Protein AF-A0A1L9SH84-F1 (afdb_monomer)

Mean predicted aligned error: 9.76 Å

Nearest PDB structures (foldseek):
  4or5-assembly1_B  TM=5.777E-01  e=9.409E+00  Homo sapiens
  2cpt-assembly1_A  TM=3.925E-01  e=6.650E+00  Homo sapiens
  3n6a-assembly1_B  TM=3.063E-01  e=5.591E+00  Bos taurus

Foldseek 3Di:
DQLDAALFFGDTHNDLVVNVVCCCPQWFPQKKFAPQPPDQWDQDPVPRFIAGQQERDTPDDPVNVVLQVVVVLVVDDRLVRMASDLVVNVVCSCPRRVRPDDGPCRVVRMDGNQFWWWAWQQPGDIDRGPVVVSVVVVVVSVVVDDLCNGDAAGRTDPSRVVNTHQGDGSNCNVVLSPDPDTRDSVVVQPPDPPDDPPSDPDPPPPPDDPQRVLLVQLLVVLVVCVVVVHDDDLLNSLQSSCCVPPVGSPPVDDDLSNDPNSVVVSCVVSVD

pLDDT: mean 86.51, std 13.39, range [35.34, 98.5]

Sequence (272 aa):
TRPYQCTFCTDVFKSKHDWVRHEKSLHLSLESWTCAPFGPTYTDASSSLSRCVFCNSEHPSEAHLRNHRFWECQEKPCALRTFYRKDHLVQHLRLMHGVEKGSSQVEAWRSEVTHINSRCGFCMEVFTRWTDRNDHLAAHFRQGLLMKDWKGCRGLDPAVALAVENAMPPYLIGAESAGLDPFSASKRCNNDPSLGDACCLQRGETQPTPFEQLTEHLIRFVRENQATGVAVTDGSIQQEARSFVYGDADPWNQTAADNPDWLQLFKDGMGL

InterPro domains:
  IPR013087 Zinc finger C2H2-type [PS00028] (6-27)
  IPR013087 Zinc finger C2H2-type [PS00028] (120-140)
  IPR013087 Zinc finger C2H2-type [PS50157] (4-32)
  IPR013087 Zinc finger C2H2-type [SM00355] (4-27)
  IPR013087 Zinc finger C2H2-type [SM00355] (71-97)
  IPR013087 Zinc finger C2H2-type [SM00355] (118-140)

Radius of gyration: 22.7 Å; Cα contacts (8 Å, |Δi|>4): 368; chains: 1; bounding box: 50×46×66 Å

Organism: NCBI:txid1073090

Solvent-accessible surface area (backbone atoms only — not comparable to full-atom values): 15612 Å² total; per-residue (Å²): 126,56,54,38,64,47,74,37,30,51,46,68,21,76,42,71,67,58,41,54,48,49,44,38,74,59,28,40,50,51,36,34,32,38,68,63,79,82,49,70,50,44,71,40,90,88,76,72,42,47,21,26,49,58,77,61,44,67,68,62,47,73,71,57,46,54,73,31,38,47,63,74,55,64,74,45,57,66,74,84,44,44,25,52,40,69,66,59,40,50,49,46,35,34,75,63,36,67,33,87,59,86,40,88,52,57,71,76,35,54,43,79,55,60,71,41,49,29,31,43,33,78,78,66,52,71,32,54,33,55,66,60,47,53,56,52,52,53,50,44,23,73,73,66,51,52,51,67,65,30,43,56,65,56,53,50,47,70,76,56,52,72,54,48,34,70,58,57,65,38,48,46,31,31,64,41,56,72,47,98,78,46,59,37,50,69,60,67,63,64,78,53,92,83,51,79,100,54,90,78,82,66,95,58,85,73,75,68,49,74,67,52,49,51,51,55,51,50,53,51,53,51,52,54,32,56,75,69,70,46,86,86,45,74,68,56,52,34,39,50,46,22,30,70,78,73,73,40,64,56,85,85,59,81,50,68,54,71,36,68,64,50,39,50,55,52,30,61,73,69,75,102

Secondary structure (DSSP, 8-state):
---EE-SSSS-EESSHHHHHHHHHHHT---EEEESSTT-SEEE-TTT--EEETTT--BS--HHHHHHTTHHHHHTS-GGGGEESSHHHHHHHHHHHH---S--TTGGGGEEE--EEEEE-TTT--EEEEHHHHHHHHHHHHHTT--GGG--S-----HHHHTT--S---GGGHHHHTTSSS---HHHHHHT-TT-SS-TTS-----PPPHHHHHHHHHHHHHHHHHHHTPPP-HHHHHHHHHHHHHSS--TT---GGGSHHHHHHHHHHHT-

Structure (mmCIF, N/CA/C/O backbone):
data_AF-A0A1L9SH84-F1
#
_entry.id   AF-A0A1L9SH84-F1
#
loop_
_atom_site.group_PDB
_atom_site.id
_atom_site.type_symbol
_atom_site.label_atom_id
_atom_site.label_alt_id
_atom_site.label_comp_id
_atom_site.label_asym_id
_atom_site.label_entity_id
_atom_site.label_seq_id
_atom_site.pdbx_PDB_ins_code
_atom_site.Cartn_x
_atom_site.Cartn_y
_atom_site.Cartn_z
_atom_site.occupancy
_atom_site.B_iso_or_equiv
_atom_site.auth_seq_id
_atom_site.auth_comp_id
_atom_site.auth_asym_id
_atom_site.auth_atom_id
_atom_site.pdbx_PDB_model_num
ATOM 1 N N . THR A 1 1 ? -23.744 -15.955 2.569 1.00 83.62 1 THR A N 1
ATOM 2 C CA . THR A 1 1 ? -23.036 -14.921 3.357 1.00 83.62 1 THR A CA 1
ATOM 3 C C . THR A 1 1 ? -21.884 -14.356 2.526 1.00 83.62 1 THR A C 1
ATOM 5 O O . THR A 1 1 ? -21.582 -14.931 1.484 1.00 83.62 1 THR A O 1
ATOM 8 N N . ARG A 1 2 ? -21.290 -13.214 2.903 1.00 92.88 2 ARG A N 1
ATOM 9 C CA . ARG A 1 2 ? -20.081 -12.643 2.268 1.00 92.88 2 ARG A CA 1
ATOM 10 C C . ARG A 1 2 ? -18.932 -12.675 3.288 1.00 92.88 2 ARG A C 1
ATOM 12 O O . ARG A 1 2 ? -18.737 -11.682 3.978 1.00 92.88 2 ARG A O 1
ATOM 19 N N . PRO A 1 3 ? -18.281 -13.834 3.493 1.00 94.88 3 PRO A N 1
ATOM 20 C CA . PRO A 1 3 ? -17.392 -14.025 4.640 1.00 94.88 3 PRO A CA 1
ATOM 21 C C . PRO A 1 3 ? -16.035 -13.331 4.478 1.00 94.88 3 PRO A C 1
ATOM 23 O O . PRO A 1 3 ? -15.370 -13.070 5.470 1.00 94.88 3 PRO A O 1
ATOM 26 N N . TYR A 1 4 ? -15.615 -13.033 3.247 1.00 98.31 4 TYR A N 1
ATOM 27 C CA . TYR A 1 4 ? -14.305 -12.447 2.974 1.00 98.31 4 TYR A CA 1
ATOM 28 C C . TYR A 1 4 ? -14.396 -10.925 3.030 1.00 98.31 4 TYR A C 1
ATOM 30 O O . TYR A 1 4 ? -15.117 -10.328 2.229 1.00 98.31 4 TYR A O 1
ATOM 38 N N . GLN A 1 5 ? -13.675 -10.307 3.959 1.00 97.8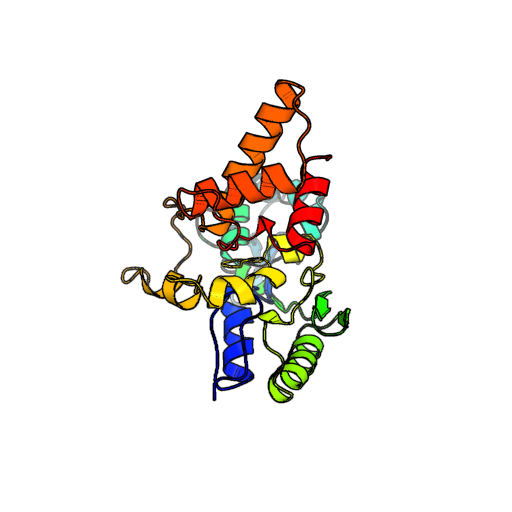1 5 GLN A N 1
ATOM 39 C CA . GLN A 1 5 ? -13.611 -8.854 4.106 1.00 97.81 5 GLN A CA 1
ATOM 40 C C . GLN A 1 5 ? -12.259 -8.352 3.609 1.00 97.81 5 GLN A C 1
ATOM 42 O O . GLN A 1 5 ? -11.229 -8.968 3.888 1.00 97.81 5 GLN A O 1
ATOM 47 N N . CYS A 1 6 ? -12.261 -7.253 2.856 1.00 97.88 6 CYS A N 1
ATOM 48 C CA . CYS A 1 6 ? -11.022 -6.635 2.419 1.00 97.88 6 CYS A CA 1
ATOM 49 C C . CYS A 1 6 ? -10.189 -6.219 3.633 1.00 97.88 6 CYS A C 1
ATOM 51 O O . CYS A 1 6 ? -10.698 -5.691 4.618 1.00 97.88 6 CYS A O 1
ATOM 53 N N . THR A 1 7 ? -8.884 -6.441 3.556 1.00 96.94 7 THR A N 1
ATOM 54 C CA . THR A 1 7 ? -7.960 -6.014 4.603 1.00 96.94 7 THR A CA 1
ATOM 55 C C . THR A 1 7 ? -7.433 -4.608 4.379 1.00 96.94 7 THR A C 1
ATOM 57 O O . THR A 1 7 ? -6.566 -4.193 5.139 1.00 96.94 7 THR A O 1
ATOM 60 N N . PHE A 1 8 ? -7.920 -3.879 3.368 1.00 95.38 8 PHE A N 1
ATOM 61 C CA . PHE A 1 8 ? -7.524 -2.510 3.014 1.00 95.38 8 PHE A CA 1
ATOM 62 C C . PHE A 1 8 ? -8.681 -1.503 3.006 1.00 95.38 8 PHE A C 1
ATOM 64 O O . PHE A 1 8 ? -8.436 -0.319 3.225 1.00 95.38 8 PHE A O 1
ATOM 71 N N . CYS A 1 9 ? -9.921 -1.951 2.815 1.00 95.19 9 CYS A N 1
ATOM 72 C CA . CYS A 1 9 ? -11.128 -1.124 2.867 1.00 95.19 9 CYS A CA 1
ATOM 73 C C . CYS A 1 9 ? -12.308 -1.920 3.451 1.00 95.19 9 CYS A C 1
ATOM 75 O O . CYS A 1 9 ? -12.134 -3.056 3.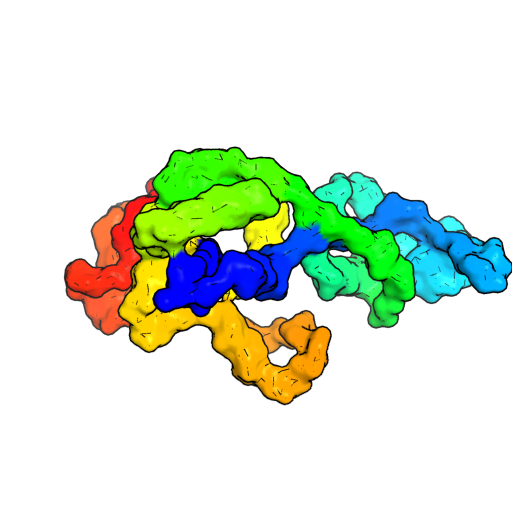885 1.00 95.19 9 CYS A O 1
ATOM 77 N N . THR A 1 10 ? -13.513 -1.346 3.453 1.00 95.62 10 THR A N 1
ATOM 78 C CA . THR A 1 10 ? -14.709 -1.991 4.031 1.00 95.62 10 THR A CA 1
ATOM 79 C C . THR A 1 10 ? -15.464 -2.922 3.068 1.00 95.62 10 THR A C 1
ATOM 81 O O . THR A 1 10 ? -16.512 -3.464 3.423 1.00 95.62 10 THR A O 1
ATOM 84 N N . ASP A 1 11 ? -14.940 -3.161 1.859 1.00 96.56 11 ASP A N 1
ATOM 85 C CA . ASP A 1 11 ? -15.588 -4.021 0.863 1.00 96.56 11 ASP A CA 1
ATOM 86 C C . ASP A 1 11 ? -15.615 -5.503 1.283 1.00 96.56 11 ASP A C 1
ATOM 88 O O . ASP A 1 11 ? -14.671 -6.037 1.872 1.00 96.56 11 ASP A O 1
ATOM 92 N N . VAL A 1 12 ? -16.706 -6.198 0.934 1.00 97.25 12 VAL A N 1
ATOM 93 C CA . VAL A 1 12 ? -16.953 -7.600 1.318 1.00 97.25 12 VAL A CA 1
ATOM 94 C C . VAL A 1 12 ? -17.361 -8.482 0.138 1.00 97.25 12 VAL A C 1
ATOM 96 O O . VAL A 1 12 ? -18.162 -8.097 -0.722 1.00 97.25 12 VAL A O 1
ATOM 99 N N . PHE A 1 13 ? -16.880 -9.725 0.140 1.00 97.81 13 PHE A N 1
ATOM 100 C CA . PHE A 1 13 ? -16.915 -10.626 -1.011 1.00 97.81 13 PHE A CA 1
ATOM 101 C C . PHE A 1 13 ? -17.497 -12.000 -0.674 1.00 97.81 13 PHE A C 1
ATOM 103 O O . PHE A 1 13 ? -17.400 -12.513 0.444 1.00 97.81 13 PHE A O 1
ATOM 110 N N . LYS A 1 14 ? -18.113 -12.626 -1.685 1.00 96.69 14 LYS A N 1
ATOM 111 C CA . LYS A 1 14 ? -18.668 -13.987 -1.584 1.00 96.69 14 LYS A CA 1
ATOM 112 C C . LYS A 1 14 ? -17.595 -15.070 -1.705 1.00 96.69 14 LYS A C 1
ATOM 114 O O . LYS A 1 14 ? -17.762 -16.137 -1.125 1.00 96.69 14 LYS A O 1
ATOM 119 N N . SER A 1 15 ? -16.524 -14.814 -2.459 1.00 97.50 15 SER A N 1
ATOM 120 C CA . SER A 1 15 ? -15.493 -15.803 -2.776 1.00 97.50 15 SER A CA 1
ATOM 121 C C . SER A 1 15 ? -14.089 -15.293 -2.437 1.00 97.50 15 SER A C 1
ATOM 123 O O . SER A 1 15 ? -13.816 -14.094 -2.524 1.00 97.50 15 SER A O 1
ATOM 125 N N . LYS A 1 16 ? -13.182 -16.224 -2.101 1.00 97.31 16 LYS A N 1
ATOM 126 C CA . LYS A 1 16 ? -11.749 -15.938 -1.911 1.00 97.31 16 LYS A CA 1
ATOM 127 C C . LYS A 1 16 ? -11.147 -15.304 -3.166 1.00 97.31 16 LYS A C 1
ATOM 129 O O . LYS A 1 16 ? -10.341 -14.390 -3.065 1.00 97.31 16 LYS A O 1
ATOM 134 N N . HIS A 1 17 ? -11.540 -15.796 -4.340 1.00 96.62 17 HIS A N 1
ATOM 135 C CA . HIS A 1 17 ? -11.016 -15.326 -5.617 1.00 96.62 17 HIS A CA 1
ATOM 136 C C . HIS A 1 17 ? -11.334 -13.844 -5.853 1.00 96.62 17 HIS A C 1
ATOM 138 O O . HIS A 1 17 ? -10.441 -13.091 -6.233 1.00 96.62 17 HIS A O 1
ATOM 144 N N . ASP A 1 18 ? -12.566 -13.414 -5.570 1.00 96.62 18 ASP A N 1
ATOM 145 C CA . ASP A 1 18 ? -12.964 -12.019 -5.771 1.00 96.62 18 ASP A CA 1
ATOM 146 C C . ASP A 1 18 ? -12.287 -11.069 -4.790 1.00 96.62 18 ASP A C 1
ATOM 148 O O . ASP A 1 18 ? -11.813 -10.014 -5.199 1.00 96.62 18 ASP A O 1
ATOM 152 N N . TRP A 1 19 ? -12.179 -11.477 -3.525 1.00 97.44 19 TRP A N 1
ATOM 153 C CA . TRP A 1 19 ? -11.463 -10.717 -2.503 1.00 97.44 19 TRP A CA 1
ATOM 154 C C . TRP A 1 19 ? -9.974 -10.544 -2.844 1.00 97.44 19 TRP A C 1
ATOM 156 O O . TRP A 1 19 ? -9.472 -9.423 -2.850 1.00 97.44 19 TRP A O 1
ATOM 166 N N . VAL A 1 20 ? -9.274 -11.629 -3.200 1.00 94.81 20 VAL A N 1
ATOM 167 C CA . VAL A 1 20 ? -7.846 -11.562 -3.563 1.00 94.81 20 VAL A CA 1
ATOM 168 C C . VAL A 1 20 ? -7.631 -10.709 -4.812 1.00 94.81 20 VAL A C 1
ATOM 170 O O . VAL A 1 20 ? -6.680 -9.930 -4.866 1.00 94.81 20 VAL A O 1
ATOM 173 N N . ARG A 1 21 ? -8.514 -10.827 -5.814 1.00 92.88 21 ARG A N 1
ATOM 174 C CA . ARG A 1 21 ? -8.442 -9.996 -7.022 1.00 92.88 21 ARG A CA 1
ATOM 175 C C . ARG A 1 21 ? -8.609 -8.520 -6.680 1.00 92.88 21 ARG A C 1
ATOM 177 O O . ARG A 1 21 ? -7.828 -7.716 -7.167 1.00 92.88 21 ARG A O 1
ATOM 184 N N . HIS A 1 22 ? -9.584 -8.196 -5.835 1.00 94.25 22 HIS A N 1
ATOM 185 C CA . HIS A 1 22 ? -9.841 -6.834 -5.384 1.00 94.25 22 HIS A CA 1
ATOM 186 C C . HIS A 1 22 ? -8.629 -6.223 -4.665 1.00 94.25 22 HIS A C 1
ATOM 188 O O . HIS A 1 22 ? -8.224 -5.113 -5.005 1.00 94.25 22 HIS A O 1
ATOM 194 N N . GLU A 1 23 ? -7.994 -6.958 -3.742 1.00 94.56 23 GLU A N 1
ATOM 195 C CA . GLU A 1 23 ? -6.772 -6.474 -3.085 1.00 94.56 23 GLU A CA 1
ATOM 196 C C . GLU A 1 23 ? -5.628 -6.246 -4.074 1.00 94.56 23 GLU A C 1
ATOM 198 O O . GLU A 1 23 ? -4.986 -5.197 -4.029 1.00 94.56 23 GLU A O 1
ATOM 203 N N . LYS A 1 24 ? -5.423 -7.181 -5.012 1.00 88.44 24 LYS A N 1
ATOM 204 C CA . LYS A 1 24 ? -4.382 -7.060 -6.042 1.00 88.44 24 LYS A CA 1
ATOM 205 C C . LYS A 1 24 ? -4.617 -5.871 -6.981 1.00 88.44 24 LYS A C 1
ATOM 207 O O . LYS A 1 24 ? -3.654 -5.262 -7.431 1.00 88.44 24 LYS A O 1
ATOM 212 N N . SER A 1 25 ? -5.871 -5.561 -7.314 1.00 84.94 25 SER A N 1
ATOM 213 C CA . SER A 1 25 ? -6.188 -4.544 -8.322 1.00 84.94 25 SER A CA 1
ATOM 214 C C . SER A 1 25 ? -6.317 -3.130 -7.765 1.00 84.94 25 SER A C 1
ATOM 216 O O . SER A 1 25 ? -5.957 -2.191 -8.464 1.00 84.94 25 SER A O 1
ATOM 218 N N . LEU A 1 26 ? -6.869 -2.960 -6.557 1.00 87.81 26 LEU A N 1
ATOM 219 C CA . LEU A 1 26 ? -7.208 -1.629 -6.027 1.00 87.81 26 LEU A CA 1
ATOM 220 C C . LEU A 1 26 ? -6.281 -1.136 -4.920 1.00 87.81 26 LEU A C 1
ATOM 222 O O . LEU A 1 26 ? -6.266 0.066 -4.652 1.00 87.81 26 LEU A O 1
ATOM 226 N N . HIS A 1 27 ? -5.556 -2.047 -4.267 1.00 89.38 27 HIS A N 1
ATOM 227 C CA . HIS A 1 27 ? -4.821 -1.727 -3.048 1.00 89.38 27 HIS A CA 1
ATOM 228 C C . HIS A 1 27 ? -3.331 -1.962 -3.157 1.00 89.38 27 HIS A C 1
ATOM 230 O O . HIS A 1 27 ? -2.551 -1.108 -2.752 1.00 89.38 27 HIS A O 1
ATOM 236 N N . LEU A 1 28 ? -2.931 -3.123 -3.668 1.00 87.38 28 LEU A N 1
ATOM 237 C CA . LEU A 1 28 ? -1.528 -3.477 -3.776 1.00 87.38 28 LEU A CA 1
ATOM 238 C C . LEU A 1 28 ? -1.280 -4.258 -5.059 1.00 87.38 28 LEU A C 1
ATOM 240 O O . LEU A 1 28 ? -1.507 -5.468 -5.132 1.00 87.38 28 LEU A O 1
ATOM 244 N N . SER A 1 29 ? -0.755 -3.552 -6.055 1.00 82.81 29 SER A N 1
ATOM 245 C CA . SER A 1 29 ? -0.233 -4.171 -7.265 1.00 82.81 29 SER A CA 1
ATOM 246 C C . SER A 1 29 ? 0.945 -5.080 -6.901 1.00 82.81 29 SER A C 1
ATOM 248 O O . SER A 1 29 ? 1.978 -4.629 -6.409 1.00 82.81 29 SER A O 1
ATOM 250 N N . LEU A 1 30 ? 0.796 -6.380 -7.162 1.00 81.56 30 LEU A N 1
ATOM 251 C CA . LEU A 1 30 ? 1.865 -7.379 -7.013 1.00 81.56 30 LEU A CA 1
ATOM 252 C C . LEU A 1 30 ? 2.808 -7.376 -8.220 1.00 81.56 30 LEU A C 1
ATOM 254 O O . LEU A 1 30 ? 3.346 -8.408 -8.609 1.00 81.56 30 LEU A O 1
ATOM 258 N N . GLU A 1 31 ? 2.961 -6.230 -8.860 1.00 86.25 31 GLU A N 1
ATOM 259 C CA . GLU A 1 31 ? 3.818 -6.037 -10.015 1.00 86.25 31 GLU A CA 1
ATOM 260 C C . GLU A 1 31 ? 4.796 -4.932 -9.687 1.00 86.25 31 GLU A C 1
ATOM 262 O O . GLU A 1 31 ? 4.419 -3.899 -9.137 1.00 86.25 31 GLU A O 1
ATOM 267 N N . SER A 1 32 ? 6.054 -5.147 -10.036 1.00 87.81 32 SER A N 1
ATOM 268 C CA . SER A 1 32 ? 7.089 -4.141 -9.940 1.00 87.81 32 SER A CA 1
ATOM 269 C C . SER A 1 32 ? 7.640 -3.819 -11.316 1.00 87.81 32 SER A C 1
ATOM 271 O O . SER A 1 32 ? 7.650 -4.635 -12.233 1.00 87.81 32 SER A O 1
ATOM 273 N N . TRP A 1 33 ? 8.078 -2.582 -11.451 1.00 92.00 33 TRP A N 1
ATOM 274 C CA . TRP A 1 33 ? 8.559 -1.981 -12.673 1.00 92.00 33 TRP A CA 1
ATOM 275 C C . TRP A 1 33 ? 9.884 -1.325 -12.331 1.00 92.00 33 TRP A C 1
ATOM 277 O O . TRP A 1 33 ? 9.922 -0.278 -11.683 1.00 92.00 33 TRP A O 1
ATOM 287 N N . THR A 1 34 ? 10.984 -1.962 -12.709 1.00 93.69 34 THR A N 1
ATOM 288 C CA . THR A 1 34 ? 12.320 -1.412 -12.463 1.00 93.69 34 THR A CA 1
ATOM 289 C C . THR A 1 34 ? 12.755 -0.608 -13.680 1.00 93.69 34 THR A C 1
ATOM 291 O O . THR A 1 34 ? 12.616 -1.070 -14.805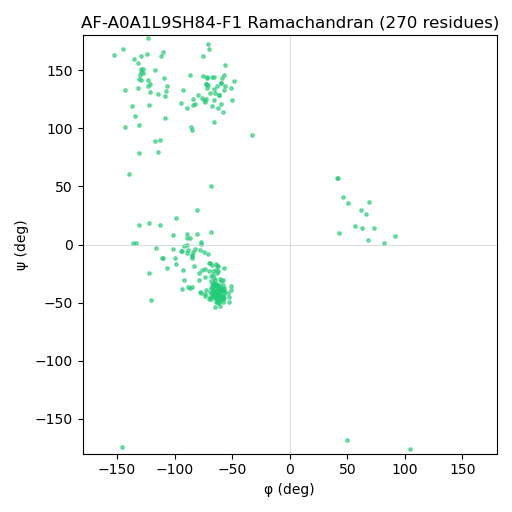 1.00 93.69 34 THR A O 1
ATOM 294 N N . CYS A 1 35 ? 13.275 0.603 -13.487 1.00 94.94 35 CYS A N 1
ATOM 295 C CA . CYS A 1 35 ? 13.762 1.414 -14.602 1.00 94.94 35 CYS A CA 1
ATOM 296 C C . CYS A 1 35 ? 14.987 0.753 -15.260 1.00 94.94 35 CYS A C 1
ATOM 298 O O . CYS A 1 35 ? 15.973 0.467 -14.571 1.00 94.94 35 CYS A O 1
ATOM 300 N N . ALA A 1 36 ? 14.898 0.521 -16.579 1.00 94.44 36 ALA A N 1
ATOM 301 C CA . ALA A 1 36 ? 15.963 0.023 -17.456 1.00 94.44 36 ALA A CA 1
ATOM 302 C C . ALA A 1 36 ? 16.832 -1.105 -16.836 1.00 94.44 36 ALA A C 1
ATOM 304 O O . ALA A 1 36 ? 18.058 -0.984 -16.741 1.00 94.44 36 ALA A O 1
ATOM 305 N N . PRO A 1 37 ? 16.222 -2.230 -16.410 1.00 94.31 37 PRO A N 1
ATOM 306 C CA . PRO A 1 37 ? 16.910 -3.277 -15.656 1.00 94.31 37 PRO A CA 1
ATOM 307 C C . PRO A 1 37 ? 17.920 -4.052 -16.512 1.00 94.31 37 PRO A C 1
ATOM 309 O O . PRO A 1 37 ? 18.869 -4.615 -15.976 1.00 94.31 37 PRO A O 1
ATOM 312 N N . PHE A 1 38 ? 17.742 -4.042 -17.835 1.00 93.12 38 PHE A N 1
ATOM 313 C CA . PHE A 1 38 ? 18.580 -4.756 -18.803 1.00 93.12 38 PHE A CA 1
ATOM 314 C C . PHE A 1 38 ? 19.598 -3.853 -19.512 1.00 93.12 38 PHE A C 1
ATOM 316 O O . PHE A 1 38 ? 20.262 -4.293 -20.446 1.00 93.12 38 PHE A O 1
ATOM 323 N N . GLY A 1 39 ? 19.733 -2.599 -19.072 1.00 93.75 39 GLY A N 1
ATOM 324 C CA . GLY A 1 39 ? 20.632 -1.622 -19.680 1.00 93.75 39 GLY A CA 1
ATOM 325 C C . GLY A 1 39 ? 19.922 -0.561 -20.534 1.00 93.75 39 GLY A C 1
ATOM 326 O O . GLY A 1 39 ? 18.692 -0.514 -20.591 1.00 93.75 39 GLY A O 1
ATOM 327 N N . PRO A 1 40 ? 20.700 0.323 -21.184 1.00 94.19 40 PRO A N 1
ATOM 328 C CA . PRO A 1 40 ? 20.186 1.488 -21.902 1.00 94.19 40 PRO A CA 1
ATOM 329 C C . PRO A 1 40 ? 19.756 1.192 -23.343 1.00 94.19 40 PRO A C 1
ATOM 331 O O . PRO A 1 40 ? 19.173 2.054 -24.009 1.00 94.19 40 PRO A O 1
ATOM 334 N N . THR A 1 41 ? 20.072 0.002 -23.849 1.00 94.50 41 THR A N 1
ATOM 335 C CA . THR A 1 41 ? 19.781 -0.418 -25.218 1.00 94.50 41 THR A CA 1
ATOM 336 C C . THR A 1 41 ? 19.137 -1.796 -25.253 1.00 94.50 41 THR A C 1
ATOM 338 O O . THR A 1 41 ? 19.290 -2.597 -24.334 1.00 94.50 41 THR A O 1
ATOM 341 N N . TYR A 1 42 ? 18.404 -2.066 -26.328 1.00 92.69 42 TYR A N 1
ATOM 342 C CA . TYR A 1 42 ? 17.870 -3.384 -26.655 1.00 92.69 42 TYR A CA 1
ATOM 343 C C . TYR A 1 42 ? 18.101 -3.679 -28.140 1.00 92.69 42 TYR A C 1
ATOM 345 O O . TYR A 1 42 ? 18.310 -2.762 -28.938 1.00 92.69 42 TYR A O 1
ATOM 353 N N . THR A 1 43 ? 18.058 -4.956 -28.513 1.00 92.69 43 THR A N 1
ATOM 354 C CA . THR A 1 43 ? 18.138 -5.383 -29.914 1.00 92.69 43 THR A CA 1
ATOM 355 C C . THR A 1 43 ? 16.732 -5.553 -30.470 1.00 92.69 43 THR A C 1
ATOM 357 O O . THR A 1 43 ? 15.937 -6.325 -29.938 1.00 92.69 43 THR A O 1
ATOM 360 N N . ASP A 1 44 ? 16.415 -4.830 -31.539 1.00 86.19 44 ASP A N 1
ATOM 361 C CA . ASP A 1 44 ? 15.134 -4.962 -32.228 1.00 86.19 44 ASP A CA 1
ATOM 362 C C . ASP A 1 44 ? 15.088 -6.269 -33.032 1.00 86.19 44 ASP A C 1
ATOM 364 O O . ASP A 1 44 ? 15.925 -6.502 -33.903 1.00 86.19 44 ASP A O 1
ATOM 368 N N . ALA A 1 45 ? 14.099 -7.121 -32.748 1.00 81.50 45 ALA A N 1
ATOM 369 C CA . ALA A 1 45 ? 13.950 -8.431 -33.381 1.00 81.50 45 ALA A CA 1
ATOM 370 C C . ALA A 1 45 ? 13.704 -8.351 -34.898 1.00 81.50 45 ALA A C 1
ATOM 372 O O . ALA A 1 45 ? 13.995 -9.307 -35.612 1.00 81.50 45 ALA A O 1
ATOM 373 N N . SER A 1 46 ? 13.172 -7.229 -35.396 1.00 81.94 46 SER A N 1
ATOM 374 C CA . SER A 1 46 ? 12.839 -7.069 -36.816 1.00 81.94 46 SER A CA 1
ATOM 375 C C . SER A 1 46 ? 14.027 -6.619 -37.670 1.00 81.94 46 SER A C 1
ATOM 377 O O . SER A 1 46 ? 14.186 -7.072 -38.801 1.00 81.94 46 SER A O 1
ATOM 379 N N . SER A 1 47 ? 14.879 -5.752 -37.122 1.00 81.62 47 SER A N 1
ATOM 380 C CA . SER A 1 47 ? 15.992 -5.123 -37.843 1.00 81.62 47 SER A CA 1
ATOM 381 C C . SER A 1 47 ? 17.375 -5.593 -37.381 1.00 81.62 47 SER A C 1
ATOM 383 O O . SER A 1 47 ? 18.368 -5.313 -38.045 1.00 81.62 47 SER A O 1
ATOM 385 N N . SER A 1 48 ? 17.462 -6.316 -36.256 1.00 85.69 48 SER A N 1
ATOM 386 C CA . SER A 1 48 ? 18.711 -6.659 -35.551 1.00 85.69 48 SER A CA 1
ATOM 387 C C . SER A 1 48 ? 19.560 -5.442 -35.141 1.00 85.69 48 SER A C 1
ATOM 389 O O . SER A 1 48 ? 20.736 -5.588 -34.805 1.00 85.69 48 SER A O 1
ATOM 391 N N . LEU A 1 49 ? 18.979 -4.236 -35.139 1.00 89.50 49 LEU A N 1
ATOM 392 C CA . LEU A 1 49 ? 19.667 -3.001 -34.766 1.00 89.50 49 LEU A CA 1
ATOM 393 C C . LEU A 1 49 ? 19.598 -2.764 -33.252 1.00 89.50 49 LEU A C 1
ATOM 395 O O . LEU A 1 49 ? 18.600 -3.070 -32.596 1.00 89.50 49 LEU A O 1
ATOM 399 N N . SER A 1 50 ? 20.662 -2.171 -32.706 1.00 93.12 50 SER A N 1
ATOM 400 C CA . SER A 1 50 ? 20.691 -1.684 -31.322 1.00 93.12 50 SER A CA 1
ATOM 401 C C . SER A 1 50 ? 19.904 -0.381 -31.226 1.00 93.12 50 SER A C 1
ATOM 403 O O . SER A 1 50 ? 20.180 0.561 -31.974 1.00 93.12 50 SER A O 1
ATOM 405 N N . ARG A 1 51 ? 18.929 -0.311 -30.317 1.00 94.19 51 ARG A N 1
ATOM 406 C CA . ARG A 1 51 ? 18.061 0.859 -30.135 1.00 94.19 51 ARG A CA 1
ATOM 407 C C . ARG A 1 51 ? 18.039 1.309 -28.681 1.00 94.19 51 ARG A C 1
ATOM 409 O O . ARG A 1 51 ? 18.134 0.495 -27.766 1.00 94.19 51 ARG A O 1
ATOM 416 N N . CYS A 1 52 ? 17.894 2.614 -28.465 1.00 93.88 52 CYS A N 1
ATOM 417 C CA . CYS A 1 52 ? 17.748 3.200 -27.133 1.00 93.88 52 CYS A CA 1
ATOM 418 C C . CYS A 1 52 ? 16.442 2.738 -26.476 1.00 93.88 52 CYS A C 1
ATOM 420 O O . CYS A 1 52 ? 15.372 2.885 -27.068 1.00 93.88 52 CYS A O 1
ATOM 422 N N . VAL A 1 53 ? 16.504 2.255 -25.232 1.00 93.88 53 VAL A N 1
ATOM 423 C CA . VAL A 1 53 ? 15.307 1.800 -24.502 1.00 93.88 53 VAL A CA 1
ATOM 424 C C . VAL A 1 53 ? 14.359 2.936 -24.120 1.00 93.88 53 VAL A C 1
ATOM 426 O O . VAL A 1 53 ? 13.214 2.668 -23.776 1.00 93.88 53 VAL A O 1
ATOM 429 N N . PHE A 1 54 ? 14.802 4.193 -24.158 1.00 93.56 54 PHE A N 1
ATOM 430 C CA . PHE A 1 54 ? 14.002 5.349 -23.743 1.00 93.56 54 PHE A CA 1
ATOM 431 C C . PHE A 1 54 ? 13.248 6.005 -24.905 1.00 93.56 54 PHE A C 1
ATOM 433 O O . PHE A 1 54 ? 12.103 6.411 -24.731 1.00 93.56 54 PHE A O 1
ATOM 440 N N . CYS A 1 55 ? 13.865 6.096 -26.089 1.00 92.38 55 CYS A N 1
ATOM 441 C CA . CYS A 1 55 ? 13.320 6.847 -27.230 1.00 92.38 55 CYS A CA 1
ATOM 442 C C . CYS A 1 55 ? 13.357 6.100 -28.575 1.00 92.38 55 CYS A C 1
ATOM 444 O O . CYS A 1 55 ? 12.950 6.663 -29.588 1.00 92.38 55 CYS A O 1
ATOM 446 N N . ASN A 1 56 ? 13.837 4.851 -28.609 1.00 91.06 56 ASN A N 1
ATOM 447 C CA . ASN A 1 56 ? 13.966 4.025 -29.817 1.00 91.06 56 ASN A CA 1
ATOM 448 C C . ASN A 1 56 ? 14.921 4.557 -30.905 1.00 91.06 56 ASN A C 1
ATOM 450 O O . ASN A 1 56 ? 14.909 4.030 -32.023 1.00 91.06 56 ASN A O 1
ATOM 454 N N . SER A 1 57 ? 15.779 5.538 -30.584 1.00 91.75 57 SER A N 1
ATOM 455 C CA . SER A 1 57 ? 16.865 5.974 -31.473 1.00 91.75 57 SER A CA 1
ATOM 456 C C . SER A 1 57 ? 17.770 4.797 -31.830 1.00 91.75 57 SER A C 1
ATOM 458 O O . SER A 1 57 ? 18.188 4.050 -30.945 1.00 91.75 57 SER A O 1
ATOM 460 N N . GLU A 1 58 ? 18.086 4.652 -33.113 1.00 93.94 58 GLU A N 1
ATOM 461 C CA . GLU A 1 58 ? 19.016 3.642 -33.625 1.00 93.94 58 GLU A CA 1
ATOM 462 C C . GLU A 1 58 ? 20.450 3.994 -33.240 1.00 93.94 58 GLU A C 1
ATOM 464 O O . GLU A 1 58 ? 20.808 5.171 -33.208 1.00 93.94 58 GLU A O 1
ATOM 469 N N . HIS A 1 59 ? 21.252 2.970 -32.937 1.00 91.50 59 HIS A N 1
ATOM 470 C CA . HIS A 1 59 ? 22.669 3.078 -32.585 1.00 91.50 59 HIS A CA 1
ATOM 471 C C . HIS A 1 59 ? 22.975 4.257 -31.645 1.00 91.50 59 HIS A C 1
ATOM 473 O O . HIS A 1 59 ? 23.775 5.133 -31.988 1.00 91.50 59 HIS A O 1
ATOM 479 N N . PRO A 1 60 ? 22.328 4.320 -30.464 1.00 94.25 60 PRO A N 1
ATOM 480 C CA . PRO A 1 60 ? 22.497 5.453 -29.570 1.00 94.25 60 PRO A CA 1
ATOM 481 C C . PRO A 1 60 ? 23.954 5.563 -29.121 1.00 94.25 60 PRO A C 1
ATOM 483 O O . PRO A 1 60 ? 24.552 4.597 -28.646 1.00 94.25 60 PRO A O 1
ATOM 486 N N . SER A 1 61 ? 24.521 6.758 -29.266 1.00 95.38 61 SER A N 1
ATOM 487 C CA . SER A 1 61 ? 25.861 7.058 -28.771 1.00 95.38 61 SER A CA 1
ATOM 488 C C . SER A 1 61 ? 25.864 7.231 -27.250 1.00 95.38 61 SER A C 1
ATOM 490 O O . SER A 1 61 ? 24.840 7.523 -26.632 1.00 95.38 61 SER A O 1
ATOM 492 N N . GLU A 1 62 ? 27.042 7.144 -26.637 1.00 94.44 62 GLU A N 1
ATOM 493 C CA . GLU A 1 62 ? 27.211 7.399 -25.200 1.00 94.44 62 GLU A CA 1
ATOM 494 C C . GLU A 1 62 ? 26.719 8.802 -24.795 1.00 94.44 62 GLU A C 1
ATOM 496 O O . GLU A 1 62 ? 26.086 8.980 -23.754 1.00 94.44 62 GLU A O 1
ATOM 501 N N . ALA A 1 63 ? 26.947 9.808 -25.648 1.00 95.56 63 ALA A N 1
ATOM 502 C CA . ALA A 1 63 ? 26.460 11.169 -25.425 1.00 95.56 63 ALA A CA 1
ATOM 503 C C . ALA A 1 63 ? 24.923 11.233 -25.399 1.00 95.56 63 ALA A C 1
ATOM 505 O O . ALA A 1 63 ? 24.345 11.926 -24.564 1.00 95.56 63 ALA A O 1
ATOM 506 N N . HIS A 1 64 ? 24.252 10.469 -26.267 1.00 95.00 64 HIS A N 1
ATOM 507 C CA . HIS A 1 64 ? 22.795 10.359 -26.258 1.00 95.00 64 HIS A CA 1
ATOM 508 C C . HIS A 1 64 ? 22.282 9.715 -24.958 1.00 95.00 64 HIS A C 1
ATOM 510 O O . HIS A 1 64 ? 21.337 10.217 -24.352 1.00 95.00 64 HIS A O 1
ATOM 516 N N . LEU A 1 65 ? 22.927 8.646 -24.480 1.00 94.62 65 LEU A N 1
ATOM 517 C CA . LEU A 1 65 ? 22.536 7.972 -23.235 1.00 94.62 65 LEU A CA 1
ATOM 518 C C . LEU A 1 65 ? 22.716 8.857 -21.992 1.00 94.62 65 LEU A C 1
ATOM 520 O O . LEU A 1 65 ? 21.897 8.806 -21.070 1.00 94.62 65 LEU A O 1
ATOM 524 N N . ARG A 1 66 ? 23.736 9.726 -21.986 1.00 94.62 66 ARG A N 1
ATOM 525 C CA . ARG A 1 66 ? 23.924 10.744 -20.939 1.00 94.62 66 ARG A CA 1
ATOM 526 C C . ARG A 1 66 ? 22.804 11.779 -20.908 1.00 94.62 66 ARG A C 1
ATOM 528 O O . ARG A 1 66 ? 22.418 12.190 -19.820 1.00 94.62 66 ARG A O 1
ATOM 535 N N . ASN A 1 67 ? 22.222 12.145 -22.052 1.00 94.19 67 ASN A N 1
ATOM 536 C CA . ASN A 1 67 ? 21.072 13.062 -22.083 1.00 94.19 67 ASN A CA 1
ATOM 537 C C . ASN A 1 67 ? 19.834 12.462 -21.406 1.00 94.19 67 ASN A C 1
ATOM 539 O O . ASN A 1 67 ? 19.052 13.185 -20.794 1.00 94.19 67 ASN A O 1
ATOM 543 N N . HIS A 1 68 ? 19.688 11.136 -21.454 1.00 95.00 68 HIS A N 1
ATOM 544 C CA . HIS A 1 68 ? 18.677 10.430 -20.673 1.00 95.00 68 HIS A CA 1
ATOM 545 C C . HIS A 1 68 ? 19.061 10.277 -19.196 1.00 95.00 68 HIS A C 1
ATOM 547 O O . HIS A 1 68 ? 18.288 9.685 -18.456 1.00 95.00 68 HIS A O 1
ATOM 553 N N . ARG A 1 69 ? 20.219 10.769 -18.735 1.00 95.25 69 ARG A N 1
ATOM 554 C CA . ARG A 1 69 ? 20.703 10.628 -17.346 1.00 95.25 69 ARG A CA 1
ATOM 555 C C . ARG A 1 69 ? 20.661 9.180 -16.850 1.00 95.25 69 ARG A C 1
ATOM 557 O O . ARG A 1 69 ? 20.347 8.900 -15.693 1.00 95.25 69 ARG A O 1
ATOM 564 N N . PHE A 1 70 ? 20.942 8.232 -17.747 1.00 94.69 70 PHE A N 1
ATOM 565 C CA . PHE A 1 70 ? 20.825 6.814 -17.426 1.00 94.69 70 PHE A CA 1
ATOM 566 C C . PHE A 1 70 ? 21.781 6.401 -16.301 1.00 94.69 70 PHE A C 1
ATOM 568 O O . PHE A 1 70 ? 21.350 5.758 -15.347 1.00 94.69 70 PHE A O 1
ATOM 575 N N . TRP A 1 71 ? 23.046 6.828 -16.365 1.00 94.50 71 TRP A N 1
ATOM 576 C CA . TRP A 1 71 ? 24.047 6.468 -15.356 1.00 94.50 71 TRP A CA 1
ATOM 577 C C . TRP A 1 71 ? 23.736 7.025 -13.969 1.00 94.50 71 TRP A C 1
ATOM 579 O O . TRP A 1 71 ? 23.762 6.264 -13.007 1.00 94.50 71 TRP A O 1
ATOM 589 N N . GLU A 1 72 ? 23.295 8.278 -13.872 1.00 94.62 72 GLU A N 1
ATOM 590 C CA . GLU A 1 72 ? 22.856 8.875 -12.601 1.00 94.62 72 GLU A CA 1
ATOM 591 C C . GLU A 1 72 ? 21.670 8.119 -11.978 1.00 94.62 72 GLU A C 1
ATOM 593 O O . GLU A 1 72 ? 21.551 8.003 -10.758 1.00 94.62 72 GLU A O 1
ATOM 598 N N . CYS A 1 73 ? 20.760 7.597 -12.806 1.00 94.50 73 CYS A N 1
ATOM 599 C CA . CYS A 1 73 ? 19.666 6.763 -12.323 1.00 94.50 73 CYS A CA 1
ATOM 600 C C . CYS A 1 73 ? 20.154 5.374 -11.889 1.00 94.50 73 CYS A C 1
ATOM 602 O O . CYS A 1 73 ? 19.669 4.841 -10.891 1.00 94.50 73 CYS A O 1
ATOM 604 N N . GLN A 1 74 ? 21.095 4.784 -12.626 1.00 95.19 74 GLN A N 1
ATOM 605 C CA . GLN A 1 74 ? 21.571 3.421 -12.398 1.00 95.19 74 GLN A CA 1
ATOM 606 C C . GLN A 1 74 ? 22.475 3.294 -11.165 1.00 95.19 74 GLN A C 1
ATOM 608 O O . GLN A 1 74 ? 22.484 2.239 -10.533 1.00 95.19 74 GLN A O 1
ATOM 613 N N . GLU A 1 75 ? 23.184 4.363 -10.794 1.00 94.00 75 GLU A N 1
ATOM 614 C CA . GLU A 1 75 ? 23.958 4.445 -9.547 1.00 94.00 75 GLU A CA 1
ATOM 615 C C . GLU A 1 75 ? 23.071 4.374 -8.295 1.00 94.00 75 GLU A C 1
ATOM 617 O O . GLU A 1 75 ? 23.535 3.995 -7.217 1.00 94.00 75 GLU A O 1
ATOM 622 N N . LYS A 1 76 ? 21.775 4.689 -8.419 1.00 90.62 76 LYS A N 1
ATOM 623 C CA . LYS A 1 76 ? 20.836 4.565 -7.303 1.00 90.62 76 LYS A CA 1
ATOM 624 C C . LYS A 1 76 ? 20.542 3.088 -7.001 1.00 90.62 76 LYS A C 1
ATOM 626 O O . LYS A 1 76 ? 20.389 2.278 -7.924 1.00 90.62 76 LYS A O 1
ATOM 631 N N . PRO A 1 77 ? 20.365 2.729 -5.713 1.00 88.19 77 PRO A N 1
ATOM 632 C CA . PRO A 1 77 ? 19.908 1.402 -5.315 1.00 88.19 77 PRO A CA 1
ATOM 633 C C . PRO A 1 77 ? 18.674 0.952 -6.102 1.00 88.19 77 PRO A C 1
ATOM 635 O O . PRO A 1 77 ? 17.757 1.742 -6.323 1.00 88.19 77 PRO A O 1
ATOM 638 N N . CYS A 1 78 ? 18.617 -0.334 -6.467 1.00 88.06 78 CYS A N 1
ATOM 639 C CA . CYS A 1 78 ? 17.517 -0.913 -7.252 1.00 88.06 78 CYS A CA 1
ATOM 640 C C . CYS A 1 78 ? 16.130 -0.589 -6.662 1.00 88.06 78 CYS A C 1
ATOM 642 O O . CYS A 1 78 ? 15.205 -0.239 -7.395 1.00 88.06 78 CYS A O 1
ATOM 644 N N . ALA A 1 79 ? 16.009 -0.611 -5.330 1.00 80.12 79 ALA A N 1
ATOM 645 C CA . ALA A 1 79 ? 14.780 -0.267 -4.618 1.00 80.12 79 ALA A CA 1
ATOM 646 C C . ALA A 1 79 ? 14.293 1.173 -4.883 1.00 80.12 79 ALA A C 1
ATOM 648 O O . ALA A 1 79 ? 13.092 1.402 -4.917 1.00 80.12 79 ALA A O 1
ATOM 649 N N . LEU A 1 80 ? 15.197 2.132 -5.125 1.00 85.00 80 LEU A N 1
ATOM 650 C CA . LEU A 1 80 ? 14.852 3.536 -5.410 1.00 85.00 80 LEU A CA 1
ATOM 651 C C . LEU A 1 80 ? 14.514 3.801 -6.884 1.00 85.00 80 LEU A C 1
ATOM 653 O O . LEU A 1 80 ? 14.111 4.907 -7.240 1.00 85.00 80 LEU A O 1
ATOM 657 N N . ARG A 1 81 ? 14.695 2.800 -7.744 1.00 92.12 81 ARG A N 1
ATOM 658 C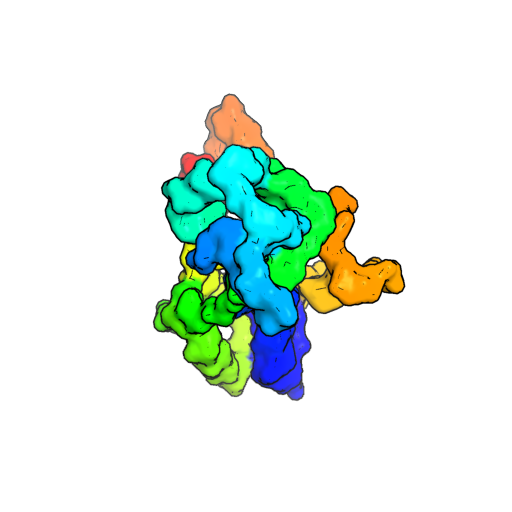 CA . ARG A 1 81 ? 14.344 2.833 -9.170 1.00 92.12 81 ARG A CA 1
ATOM 659 C C . ARG A 1 81 ? 13.363 1.722 -9.548 1.00 92.12 81 ARG A C 1
ATOM 661 O O . ARG A 1 81 ? 13.245 1.380 -10.722 1.00 92.12 81 ARG A O 1
ATOM 668 N N . THR A 1 82 ? 12.684 1.162 -8.548 1.00 87.88 82 THR A N 1
ATOM 669 C CA . THR A 1 82 ? 11.625 0.164 -8.694 1.00 87.88 82 THR A CA 1
ATOM 670 C C . THR A 1 82 ? 10.311 0.768 -8.227 1.00 87.88 82 THR A C 1
ATOM 672 O O . THR A 1 82 ? 10.225 1.321 -7.135 1.00 87.88 82 THR A O 1
ATOM 675 N N . PHE A 1 83 ? 9.287 0.655 -9.063 1.00 85.94 83 PHE A N 1
ATOM 676 C CA . PHE A 1 83 ? 7.962 1.216 -8.837 1.00 85.94 83 PHE A CA 1
ATOM 677 C C . PHE A 1 83 ? 6.945 0.085 -8.857 1.00 85.94 83 PHE A C 1
ATOM 679 O O . PHE A 1 83 ? 7.008 -0.778 -9.720 1.00 85.94 83 PHE A O 1
ATOM 686 N N . TYR A 1 84 ? 5.971 0.093 -7.958 1.00 82.62 84 TYR A N 1
ATOM 687 C CA . TYR A 1 84 ? 4.937 -0.953 -7.918 1.00 82.62 84 TYR A CA 1
ATOM 688 C C . TYR A 1 84 ? 3.719 -0.621 -8.789 1.00 82.62 84 TYR A C 1
ATOM 690 O O . TYR A 1 84 ? 2.693 -1.296 -8.767 1.00 82.62 84 TYR A O 1
ATOM 698 N N . ARG A 1 85 ? 3.850 0.444 -9.582 1.00 77.00 85 ARG A N 1
ATOM 699 C CA . ARG A 1 85 ? 2.831 0.982 -10.465 1.00 77.00 85 ARG A CA 1
ATOM 700 C C . ARG A 1 85 ? 3.458 1.497 -11.752 1.00 77.00 85 ARG A C 1
ATOM 702 O O . ARG A 1 85 ? 4.450 2.230 -11.725 1.00 77.00 85 ARG A O 1
ATOM 709 N N . LYS A 1 86 ? 2.859 1.119 -12.881 1.00 85.06 86 LYS A N 1
ATOM 710 C CA . LYS A 1 86 ? 3.371 1.450 -14.215 1.00 85.06 86 LYS A CA 1
ATOM 711 C C . LYS A 1 86 ? 3.388 2.956 -14.467 1.00 85.06 86 LYS A C 1
ATOM 713 O O . LYS A 1 86 ? 4.346 3.477 -15.023 1.00 85.06 86 LYS A O 1
ATOM 718 N N . ASP A 1 87 ? 2.348 3.669 -14.059 1.00 82.81 87 ASP A N 1
ATOM 719 C CA . ASP A 1 87 ? 2.242 5.118 -14.225 1.00 82.81 87 ASP A CA 1
ATOM 720 C C . ASP A 1 87 ? 3.282 5.883 -13.402 1.00 82.81 87 ASP A C 1
ATOM 722 O O . ASP A 1 87 ? 3.825 6.868 -13.898 1.00 82.81 87 ASP A O 1
ATOM 726 N N . HIS A 1 88 ? 3.651 5.395 -12.213 1.00 85.06 88 HIS A N 1
ATOM 727 C CA . HIS A 1 88 ? 4.759 5.966 -11.440 1.00 85.06 88 HIS A CA 1
ATOM 728 C C . HIS A 1 88 ? 6.100 5.781 -12.160 1.00 85.06 88 HIS A C 1
ATOM 730 O O . HIS A 1 88 ? 6.887 6.726 -12.239 1.00 85.06 88 HIS A O 1
ATOM 736 N N . LEU A 1 89 ? 6.342 4.609 -12.765 1.00 90.44 89 LEU A N 1
ATOM 737 C CA . LEU A 1 89 ? 7.502 4.427 -13.641 1.00 90.44 89 LEU A CA 1
ATOM 738 C C . LEU A 1 89 ? 7.438 5.395 -14.834 1.00 90.44 89 LEU A C 1
ATOM 740 O O . LEU A 1 89 ? 8.427 6.050 -15.140 1.00 90.44 89 LEU A O 1
ATOM 744 N N . VAL A 1 90 ? 6.292 5.528 -15.505 1.00 90.25 90 VAL A N 1
ATOM 745 C CA . VAL A 1 90 ? 6.140 6.444 -16.651 1.00 90.25 90 VAL A CA 1
ATOM 746 C C . VAL A 1 90 ? 6.381 7.901 -16.239 1.00 90.25 90 VAL A C 1
ATOM 748 O O . VAL A 1 90 ? 7.042 8.643 -16.966 1.00 90.25 90 VAL A O 1
ATOM 751 N N . GLN A 1 91 ? 5.906 8.319 -15.065 1.00 88.88 91 GLN A N 1
ATOM 752 C CA . GLN A 1 91 ? 6.188 9.639 -14.507 1.00 88.88 91 GLN A CA 1
ATOM 753 C C . GLN A 1 91 ? 7.683 9.816 -14.226 1.00 88.88 91 GLN A C 1
ATOM 755 O O . GLN A 1 91 ? 8.260 10.837 -14.599 1.00 88.88 91 GLN A O 1
ATOM 760 N N . HIS A 1 92 ? 8.329 8.815 -13.629 1.00 92.50 92 HIS A N 1
ATOM 761 C CA . HIS A 1 92 ? 9.775 8.801 -13.438 1.00 92.50 92 HIS A CA 1
ATOM 762 C C . HIS A 1 92 ? 10.523 8.929 -14.773 1.00 92.50 92 HIS A C 1
ATOM 764 O O . HIS A 1 92 ? 11.429 9.748 -14.880 1.00 92.50 92 HIS A O 1
ATOM 770 N N . LEU A 1 93 ? 10.115 8.206 -15.820 1.00 93.56 93 LEU A N 1
ATOM 771 C CA . LEU A 1 93 ? 10.715 8.309 -17.154 1.00 93.56 93 LEU A CA 1
ATOM 772 C C . LEU A 1 93 ? 10.569 9.710 -17.759 1.00 93.56 93 LEU A C 1
ATOM 774 O O . LEU A 1 93 ? 11.507 10.217 -18.372 1.00 93.56 93 LEU A O 1
ATOM 778 N N . ARG A 1 94 ? 9.434 10.378 -17.543 1.00 91.75 94 ARG A N 1
ATOM 779 C CA . ARG A 1 94 ? 9.241 11.772 -17.967 1.00 91.75 94 ARG A CA 1
ATOM 780 C C . ARG A 1 94 ? 10.176 12.722 -17.223 1.00 91.75 94 ARG A C 1
ATOM 782 O O . ARG A 1 94 ? 10.918 13.467 -17.854 1.00 91.75 94 ARG A O 1
ATOM 789 N N . LEU A 1 95 ? 10.165 12.674 -15.892 1.00 90.12 95 LEU A N 1
ATOM 790 C CA . LEU A 1 95 ? 10.889 13.631 -15.050 1.00 90.12 95 LEU A CA 1
ATOM 791 C C . LEU A 1 95 ? 12.404 13.387 -15.053 1.00 90.12 95 LEU A C 1
ATOM 793 O O . LEU A 1 95 ? 13.190 14.323 -15.190 1.00 90.12 95 LEU A O 1
ATOM 797 N N . MET A 1 96 ? 12.822 12.126 -14.937 1.00 90.94 96 MET A N 1
ATOM 798 C CA . MET A 1 96 ? 14.227 11.739 -14.807 1.00 90.94 96 MET A CA 1
ATOM 799 C C . MET A 1 96 ? 14.892 11.448 -16.144 1.00 90.94 96 MET A C 1
ATOM 801 O O . MET A 1 96 ? 16.071 11.757 -16.277 1.00 90.94 96 MET A O 1
ATOM 805 N N . HIS A 1 97 ? 14.164 10.963 -17.150 1.00 94.50 97 HIS A N 1
ATOM 806 C CA . HIS A 1 97 ? 14.754 10.559 -18.433 1.00 94.50 97 HIS A CA 1
ATOM 807 C C . HIS A 1 97 ? 14.285 11.396 -19.635 1.00 94.50 97 HIS A C 1
ATOM 809 O O . HIS A 1 97 ? 14.781 11.181 -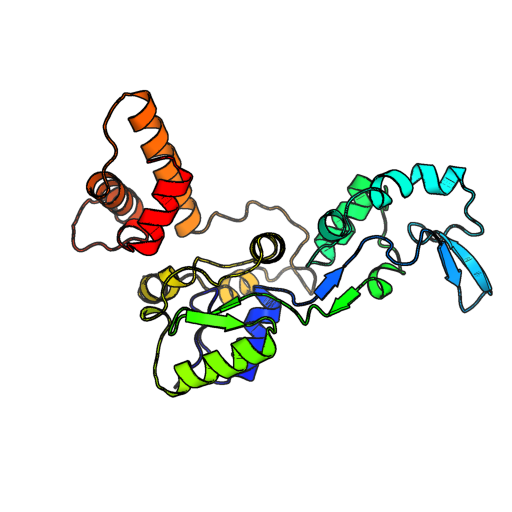20.739 1.00 94.50 97 HIS A O 1
ATOM 815 N N . GLY A 1 98 ? 13.367 12.356 -19.457 1.00 90.94 98 GLY A N 1
ATOM 816 C CA . GLY A 1 98 ? 12.877 13.209 -20.549 1.00 90.94 98 GLY A CA 1
ATOM 817 C C . GLY A 1 98 ? 12.070 12.451 -21.609 1.00 90.94 98 GLY A C 1
ATOM 818 O O . GLY A 1 98 ? 12.047 12.843 -22.771 1.00 90.94 98 GLY A O 1
ATOM 819 N N . VAL A 1 99 ? 11.447 11.330 -21.237 1.00 90.44 99 VAL A N 1
ATOM 820 C CA . VAL A 1 99 ? 10.692 10.474 -22.163 1.00 90.44 99 VAL A CA 1
ATOM 821 C C . VAL A 1 99 ? 9.258 10.986 -22.292 1.00 90.44 99 VAL A C 1
ATOM 823 O O . VAL A 1 99 ? 8.427 10.739 -21.422 1.00 90.44 99 VAL A O 1
ATOM 826 N N . GLU A 1 100 ? 8.950 11.703 -23.374 1.00 75.31 100 GLU A N 1
ATOM 827 C CA . GLU A 1 100 ? 7.617 12.299 -23.584 1.00 75.31 100 GLU A CA 1
ATOM 828 C C . GLU A 1 100 ? 6.542 11.267 -23.959 1.00 75.31 100 GLU A C 1
ATOM 830 O O . GLU A 1 100 ? 5.425 11.289 -23.431 1.00 75.31 100 GLU A O 1
ATOM 835 N N . LYS A 1 101 ? 6.882 10.329 -24.851 1.00 72.31 101 LYS A N 1
ATOM 836 C CA . LYS A 1 101 ? 6.008 9.233 -25.291 1.00 72.31 101 LYS A CA 1
ATOM 837 C C . LYS A 1 101 ? 6.507 7.932 -24.679 1.00 72.31 101 LYS A C 1
ATOM 839 O O . LYS A 1 101 ? 7.703 7.669 -24.719 1.00 72.31 101 LYS A O 1
ATOM 844 N N . GLY A 1 102 ? 5.601 7.142 -24.098 1.00 66.06 102 GLY A N 1
ATOM 845 C CA . GLY A 1 102 ? 5.958 5.898 -23.412 1.00 66.06 102 GLY A CA 1
ATOM 846 C C . GLY A 1 102 ? 6.842 5.000 -24.281 1.00 66.06 102 GLY A C 1
ATOM 847 O O . GLY A 1 102 ? 6.567 4.821 -25.467 1.00 66.06 102 GLY A O 1
ATOM 848 N N . SER A 1 103 ? 7.908 4.457 -23.694 1.00 72.94 103 SER A N 1
ATOM 849 C CA . SER A 1 103 ? 8.769 3.503 -24.389 1.00 72.94 103 SER A CA 1
ATOM 850 C C . SER A 1 103 ? 8.047 2.166 -24.562 1.00 72.94 103 SER A C 1
ATOM 852 O O . SER A 1 103 ? 7.430 1.652 -23.628 1.00 72.94 103 SER A O 1
ATOM 854 N N . SER A 1 104 ? 8.168 1.576 -25.751 1.00 77.69 104 SER A N 1
ATOM 855 C CA . SER A 1 104 ? 7.643 0.240 -26.055 1.00 77.69 104 SER A CA 1
ATOM 856 C C . SER A 1 104 ? 8.316 -0.869 -25.239 1.00 77.69 104 SER A C 1
ATOM 858 O O . SER A 1 104 ? 7.766 -1.959 -25.131 1.00 77.69 104 SER A O 1
ATOM 860 N N . GLN A 1 105 ? 9.476 -0.592 -24.636 1.00 87.56 105 GLN A N 1
ATOM 861 C CA . GLN A 1 105 ? 10.220 -1.545 -23.811 1.00 87.56 105 GLN A CA 1
ATOM 862 C C . GLN A 1 105 ? 9.756 -1.587 -22.354 1.00 87.56 105 GLN A C 1
ATOM 864 O O . GLN A 1 105 ? 10.140 -2.499 -21.629 1.00 87.56 105 GLN A O 1
ATOM 869 N N . VAL A 1 106 ? 8.921 -0.636 -21.917 1.00 87.62 106 VAL A N 1
ATOM 870 C CA . VAL A 1 106 ? 8.475 -0.548 -20.517 1.00 87.62 106 VAL A CA 1
ATOM 871 C C . VAL A 1 106 ? 7.797 -1.839 -20.062 1.00 87.62 106 VAL A C 1
ATOM 873 O O . VAL A 1 106 ? 8.077 -2.301 -18.962 1.00 87.62 106 VAL A O 1
ATOM 876 N N . GLU A 1 107 ? 6.982 -2.466 -20.917 1.00 89.44 107 GLU A N 1
ATOM 877 C CA . GLU A 1 107 ? 6.315 -3.745 -20.612 1.00 89.44 107 GLU A CA 1
ATOM 878 C C . GLU A 1 107 ? 7.291 -4.870 -20.271 1.00 89.44 107 GLU A C 1
ATOM 880 O O . GLU A 1 107 ? 7.012 -5.686 -19.397 1.00 89.44 107 GLU A O 1
ATOM 885 N N . ALA A 1 108 ? 8.459 -4.894 -20.914 1.00 89.62 108 ALA A N 1
ATOM 886 C CA . ALA A 1 108 ? 9.475 -5.902 -20.643 1.00 89.62 108 ALA A CA 1
ATOM 887 C C . ALA A 1 108 ? 10.134 -5.715 -19.265 1.00 89.62 108 ALA A C 1
ATOM 889 O O . ALA A 1 108 ? 10.783 -6.631 -18.772 1.00 89.62 108 ALA A O 1
ATOM 890 N N . TRP A 1 109 ? 9.985 -4.546 -18.634 1.00 92.56 109 TRP A N 1
ATOM 891 C CA . TRP A 1 109 ? 10.563 -4.244 -17.320 1.00 92.56 109 TRP A CA 1
ATOM 892 C C . TRP A 1 109 ? 9.650 -4.613 -16.148 1.00 92.56 109 TRP A C 1
ATOM 894 O O . TRP A 1 109 ? 10.016 -4.398 -14.989 1.00 92.56 109 TRP A O 1
ATOM 904 N N . ARG A 1 110 ? 8.461 -5.143 -16.445 1.00 91.56 110 ARG A N 1
ATOM 905 C CA . ARG A 1 110 ? 7.512 -5.653 -15.461 1.00 91.56 110 ARG A CA 1
ATOM 906 C C . ARG A 1 110 ? 8.018 -6.966 -14.868 1.00 91.56 110 ARG A C 1
ATOM 908 O O . ARG A 1 110 ? 8.406 -7.880 -15.592 1.00 91.56 110 ARG A O 1
ATOM 915 N N . SER A 1 111 ? 7.936 -7.085 -13.552 1.00 87.75 111 SER A N 1
ATOM 916 C CA . SER A 1 111 ? 8.197 -8.307 -12.797 1.00 87.75 111 SER A CA 1
ATOM 917 C C . SER A 1 111 ? 7.044 -8.580 -11.834 1.00 87.75 111 SER A C 1
ATOM 919 O O . SER A 1 111 ? 6.441 -7.648 -11.305 1.00 87.75 111 SER A O 1
ATOM 921 N N . GLU A 1 112 ? 6.722 -9.851 -11.590 1.00 84.25 112 GLU A N 1
ATOM 922 C CA . GLU A 1 112 ? 5.740 -10.215 -10.567 1.00 84.25 112 GLU A CA 1
ATOM 923 C C . GLU A 1 112 ? 6.408 -10.278 -9.188 1.00 84.25 112 GLU A C 1
ATOM 925 O O . GLU A 1 112 ? 7.384 -10.998 -8.958 1.00 84.25 112 GLU A O 1
ATOM 930 N N . VAL A 1 113 ? 5.856 -9.523 -8.243 1.00 78.25 113 VAL A N 1
ATOM 931 C CA . VAL A 1 113 ? 6.293 -9.493 -6.852 1.00 78.25 113 VAL A CA 1
ATOM 932 C C . VAL A 1 113 ? 5.608 -10.634 -6.118 1.00 78.25 113 VAL A C 1
ATOM 934 O O . VAL A 1 113 ? 4.453 -10.554 -5.706 1.00 78.25 113 VAL A O 1
ATOM 937 N N . THR A 1 114 ? 6.342 -11.728 -5.956 1.00 74.62 114 THR A N 1
ATOM 938 C CA . THR A 1 114 ? 5.857 -12.917 -5.243 1.00 74.62 114 THR A CA 1
ATOM 939 C C . THR A 1 114 ? 6.222 -12.914 -3.760 1.00 74.62 114 THR A C 1
ATOM 941 O O . THR A 1 114 ? 5.554 -13.584 -2.969 1.00 74.62 114 THR A O 1
ATOM 944 N N . HIS A 1 115 ? 7.257 -12.154 -3.388 1.00 83.62 115 HIS A N 1
ATOM 945 C CA . HIS A 1 115 ? 7.783 -12.076 -2.031 1.00 83.62 115 HIS A CA 1
ATOM 946 C C . HIS A 1 115 ? 7.430 -10.728 -1.407 1.00 83.62 115 HIS A C 1
ATOM 948 O O . HIS A 1 115 ? 7.961 -9.697 -1.813 1.00 83.62 115 HIS A O 1
ATOM 954 N N . ILE A 1 116 ? 6.510 -10.747 -0.449 1.00 86.75 116 ILE A N 1
ATOM 955 C CA . ILE A 1 116 ? 6.044 -9.578 0.292 1.00 86.75 116 ILE A CA 1
ATOM 956 C C . ILE A 1 116 ? 5.942 -9.989 1.748 1.00 86.75 116 ILE A C 1
ATOM 958 O O . ILE A 1 116 ? 5.157 -10.886 2.078 1.00 86.75 116 ILE A O 1
ATOM 962 N N . ASN A 1 117 ? 6.710 -9.321 2.606 1.00 92.44 117 ASN A N 1
ATOM 963 C CA . ASN A 1 117 ? 6.550 -9.505 4.036 1.00 92.44 117 ASN A CA 1
ATOM 964 C C . ASN A 1 117 ? 5.181 -8.979 4.456 1.00 92.44 117 ASN A C 1
ATOM 966 O O . ASN A 1 117 ? 4.741 -7.915 4.024 1.00 92.44 117 ASN A O 1
ATOM 970 N N . SER A 1 118 ? 4.473 -9.760 5.256 1.00 95.00 118 SER A N 1
ATOM 971 C CA . SER A 1 118 ? 3.179 -9.387 5.808 1.00 95.00 118 SER A CA 1
ATOM 972 C C . SER A 1 118 ? 2.943 -10.106 7.128 1.00 95.00 118 SER A C 1
ATOM 974 O O . SER A 1 118 ? 3.599 -11.095 7.448 1.00 95.00 118 SER A O 1
ATOM 976 N N . ARG A 1 119 ? 1.990 -9.603 7.904 1.00 96.56 119 ARG A N 1
ATOM 977 C CA . ARG A 1 119 ? 1.602 -10.111 9.215 1.00 96.56 119 ARG A CA 1
ATOM 978 C C . ARG A 1 119 ? 0.088 -10.249 9.285 1.00 96.56 119 ARG A C 1
ATOM 980 O O . ARG A 1 119 ? -0.646 -9.334 8.907 1.00 96.56 119 ARG A O 1
ATOM 987 N N . CYS A 1 120 ? -0.382 -11.372 9.809 1.00 97.94 120 CYS A N 1
ATOM 988 C CA . CYS A 1 120 ? -1.783 -11.585 10.137 1.00 97.94 120 CYS A CA 1
ATOM 989 C C . CYS A 1 120 ? -2.152 -10.815 11.411 1.00 97.94 120 CYS A C 1
ATOM 991 O O . CYS A 1 120 ? -1.543 -11.015 12.457 1.00 97.94 120 CYS A O 1
ATOM 993 N N . GLY A 1 121 ? -3.171 -9.958 11.357 1.00 95.69 121 GLY A N 1
ATOM 994 C CA . GLY A 1 121 ? -3.666 -9.253 12.543 1.00 95.69 121 GLY A CA 1
ATOM 995 C C . GLY A 1 121 ? -4.633 -10.065 13.403 1.00 95.69 121 GLY A C 1
ATOM 996 O O . GLY A 1 121 ? -5.040 -9.570 14.446 1.00 95.69 121 GLY A O 1
ATOM 997 N N . PHE A 1 122 ? -5.012 -11.279 12.989 1.00 97.38 122 PHE A N 1
ATOM 998 C CA . PHE A 1 122 ? -5.835 -12.181 13.804 1.00 97.38 122 PHE A CA 1
ATOM 999 C C . PHE A 1 122 ? -4.996 -13.041 14.755 1.00 97.38 122 PHE A C 1
ATOM 1001 O O . PHE A 1 122 ? -5.416 -13.297 15.878 1.00 97.38 122 PHE A O 1
ATOM 1008 N N . CYS A 1 123 ? -3.818 -13.494 14.312 1.00 97.31 123 CYS A N 1
ATOM 1009 C CA . CYS A 1 123 ? -2.998 -14.469 15.044 1.00 97.31 123 CYS A CA 1
ATOM 1010 C C . CYS A 1 123 ? -1.496 -14.141 15.088 1.00 97.31 123 CYS A C 1
ATOM 1012 O O . CYS A 1 123 ? -0.729 -14.906 15.662 1.00 97.31 123 CYS A O 1
ATOM 1014 N N . MET A 1 124 ? -1.070 -13.015 14.505 1.00 96.00 124 MET A N 1
ATOM 1015 C CA . MET A 1 124 ? 0.319 -12.533 14.479 1.00 96.00 124 MET A CA 1
ATOM 1016 C C . MET A 1 124 ? 1.311 -13.358 13.643 1.00 96.00 124 MET A C 1
ATOM 1018 O O . MET A 1 124 ? 2.486 -12.994 13.599 1.00 96.00 124 MET A O 1
ATOM 1022 N N . GLU A 1 125 ? 0.871 -14.399 12.927 1.00 98.06 125 GLU A N 1
ATOM 1023 C CA . GLU A 1 125 ? 1.740 -15.106 11.977 1.00 98.06 125 GLU A CA 1
ATOM 1024 C C . GLU A 1 125 ? 2.279 -14.166 10.891 1.00 98.06 125 GLU A C 1
ATOM 1026 O O . GLU A 1 125 ? 1.580 -13.263 10.418 1.00 98.06 125 GLU A O 1
ATOM 1031 N N . VAL A 1 126 ? 3.532 -14.390 10.493 1.00 97.75 126 VAL A N 1
ATOM 1032 C CA . VAL A 1 126 ? 4.227 -13.617 9.459 1.00 97.75 126 VAL A CA 1
ATOM 1033 C C . VAL A 1 126 ? 4.421 -14.452 8.201 1.00 97.75 126 VAL A C 1
ATOM 1035 O O . VAL A 1 126 ? 4.696 -15.648 8.265 1.00 97.75 126 VAL A O 1
ATOM 1038 N N . PHE A 1 127 ? 4.305 -13.805 7.048 1.00 96.69 127 PHE A N 1
ATOM 1039 C CA . PHE A 1 127 ? 4.405 -14.433 5.737 1.00 96.69 127 PHE A CA 1
ATOM 1040 C C . PHE A 1 127 ? 5.388 -13.661 4.881 1.00 96.69 127 PHE A C 1
ATOM 1042 O O . PHE A 1 127 ? 5.381 -12.434 4.893 1.00 96.69 127 PHE A O 1
ATOM 1049 N N . THR A 1 128 ? 6.173 -14.382 4.091 1.00 94.75 128 THR A N 1
ATOM 1050 C CA . THR A 1 128 ? 7.051 -13.804 3.066 1.00 94.75 128 THR A CA 1
ATOM 1051 C C . THR A 1 128 ? 6.436 -13.886 1.673 1.00 94.75 128 THR A C 1
ATOM 1053 O O . THR A 1 128 ? 6.949 -13.266 0.750 1.00 94.75 128 THR A O 1
ATOM 1056 N N . ARG A 1 129 ? 5.343 -14.641 1.492 1.00 92.00 129 ARG A N 1
ATOM 1057 C CA . ARG A 1 129 ? 4.637 -14.814 0.216 1.00 92.00 129 ARG A CA 1
ATOM 1058 C C . ARG A 1 129 ? 3.186 -14.378 0.343 1.00 92.00 129 ARG A C 1
ATOM 1060 O O . ARG A 1 129 ? 2.463 -14.825 1.234 1.00 92.00 129 ARG A O 1
ATOM 1067 N N . TRP A 1 130 ? 2.734 -13.558 -0.604 1.00 91.88 130 TRP A N 1
ATOM 1068 C CA . TRP A 1 130 ? 1.379 -12.998 -0.577 1.00 91.88 130 TRP A CA 1
ATOM 1069 C C . TRP A 1 130 ? 0.282 -14.064 -0.711 1.00 91.88 130 TRP A C 1
ATOM 1071 O O . TRP A 1 130 ? -0.783 -13.963 -0.103 1.00 91.88 130 TRP A O 1
ATOM 1081 N N . THR A 1 131 ? 0.545 -15.117 -1.488 1.00 92.81 131 THR A N 1
ATOM 1082 C CA . THR A 1 131 ? -0.370 -16.255 -1.652 1.00 92.81 131 THR A CA 1
ATOM 1083 C C . THR A 1 131 ? -0.614 -16.977 -0.335 1.00 92.81 131 THR A C 1
ATOM 1085 O O . THR A 1 131 ? -1.762 -17.231 0.013 1.00 92.81 131 THR A O 1
ATOM 1088 N N . ASP A 1 132 ? 0.446 -17.232 0.428 1.00 96.50 132 ASP A N 1
ATOM 1089 C CA . ASP A 1 132 ? 0.379 -17.993 1.676 1.00 96.50 132 ASP A CA 1
ATOM 1090 C C . ASP A 1 132 ? -0.425 -17.206 2.719 1.00 96.50 132 ASP A C 1
ATOM 1092 O O . ASP A 1 132 ? -1.319 -17.745 3.372 1.00 96.50 132 ASP A O 1
ATOM 1096 N N . ARG A 1 133 ? -0.209 -15.885 2.761 1.00 96.06 133 ARG A N 1
ATOM 1097 C CA . ARG A 1 133 ? -1.021 -14.947 3.539 1.00 96.06 133 ARG A CA 1
ATOM 1098 C C . ARG A 1 133 ? -2.502 -15.009 3.158 1.00 96.06 133 ARG A C 1
ATOM 1100 O O . ARG A 1 133 ? -3.363 -15.039 4.036 1.00 96.06 133 ARG A O 1
ATOM 1107 N N . ASN A 1 134 ? -2.833 -15.014 1.866 1.00 96.06 134 ASN A N 1
ATOM 1108 C CA . ASN A 1 134 ? -4.230 -15.030 1.414 1.00 96.06 134 ASN A CA 1
ATOM 1109 C C . ASN A 1 134 ? -4.941 -16.332 1.791 1.00 96.06 134 ASN A C 1
ATOM 1111 O O . ASN A 1 134 ? -6.116 -16.326 2.162 1.00 96.06 134 ASN A O 1
ATOM 1115 N N . ASP A 1 135 ? -4.232 -17.450 1.696 1.00 97.94 135 ASP A N 1
ATOM 1116 C CA . ASP A 1 135 ? -4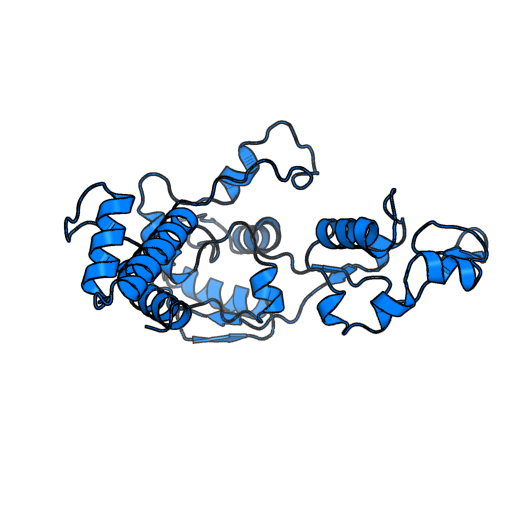.731 -18.773 2.049 1.00 97.94 135 ASP A CA 1
ATOM 1117 C C . ASP A 1 135 ? -4.987 -18.882 3.551 1.00 97.94 135 ASP A C 1
ATOM 1119 O O . ASP A 1 135 ? -6.064 -19.330 3.959 1.00 97.94 135 ASP A O 1
ATOM 1123 N N . HIS A 1 136 ? -4.047 -18.379 4.349 1.00 98.38 136 HIS A N 1
ATOM 1124 C CA . HIS A 1 136 ? -4.156 -18.300 5.797 1.00 98.38 136 HIS A CA 1
ATOM 1125 C C . HIS A 1 136 ? -5.349 -17.433 6.238 1.00 98.38 136 HIS A C 1
ATOM 1127 O O . HIS A 1 136 ? -6.232 -17.899 6.960 1.00 98.38 136 HIS A O 1
ATOM 1133 N N . LEU A 1 137 ? -5.460 -16.193 5.751 1.00 98.38 137 LEU A N 1
ATOM 1134 C CA . LEU A 1 137 ? -6.578 -15.314 6.117 1.00 98.38 137 LEU A CA 1
ATOM 1135 C C . LEU A 1 137 ? -7.935 -15.853 5.652 1.00 98.38 137 LEU A C 1
ATOM 1137 O O . LEU A 1 137 ? -8.935 -15.722 6.358 1.00 98.38 137 LEU A O 1
ATOM 1141 N N . ALA A 1 138 ? -7.984 -16.521 4.496 1.00 98.25 138 ALA A N 1
ATOM 1142 C CA . ALA A 1 138 ? -9.197 -17.189 4.046 1.00 98.25 138 ALA A CA 1
ATOM 1143 C C . ALA A 1 138 ? -9.669 -18.278 5.026 1.00 98.25 138 ALA A C 1
ATOM 1145 O O . ALA A 1 138 ? -10.870 -18.544 5.085 1.00 98.25 138 ALA A O 1
ATOM 1146 N N . ALA A 1 139 ? -8.768 -18.923 5.776 1.00 98.31 139 ALA A N 1
ATOM 1147 C CA . ALA A 1 139 ? -9.142 -19.865 6.829 1.00 98.31 139 ALA A CA 1
ATOM 1148 C C . ALA A 1 139 ? -9.806 -19.147 8.014 1.00 98.31 139 ALA A C 1
ATOM 1150 O O . ALA A 1 139 ? -10.882 -19.565 8.438 1.00 98.31 139 ALA A O 1
ATOM 1151 N N . HIS A 1 140 ? -9.243 -18.024 8.468 1.00 98.50 140 HIS A N 1
ATOM 1152 C CA . HIS A 1 140 ? -9.832 -17.198 9.528 1.00 98.50 140 HIS A CA 1
ATOM 1153 C C . HIS A 1 140 ? -11.226 -16.668 9.171 1.00 98.50 140 HIS A C 1
ATOM 1155 O O . HIS A 1 140 ? -12.160 -16.801 9.961 1.00 98.50 140 HIS A O 1
ATOM 1161 N N . PHE A 1 141 ? -11.419 -16.171 7.947 1.00 98.25 141 PHE A N 1
ATOM 1162 C CA . PHE A 1 141 ? -12.741 -15.732 7.491 1.00 98.25 141 PHE A CA 1
ATOM 1163 C C . PHE A 1 141 ? -13.765 -16.876 7.446 1.00 98.25 141 PHE A C 1
ATOM 1165 O O . PHE A 1 141 ? -14.933 -16.684 7.778 1.00 98.25 141 PHE A O 1
ATOM 1172 N N . ARG A 1 142 ? -13.346 -18.097 7.082 1.00 97.12 142 ARG A N 1
ATOM 1173 C CA . ARG A 1 142 ? -14.229 -19.279 7.131 1.00 97.12 142 ARG A CA 1
ATOM 1174 C C . ARG A 1 142 ? -14.582 -19.698 8.559 1.00 97.12 142 ARG A C 1
ATOM 1176 O O . ARG A 1 142 ? -15.647 -20.273 8.754 1.00 97.12 142 ARG A O 1
ATOM 1183 N N . GLN A 1 143 ? -13.721 -19.403 9.530 1.00 96.94 143 GLN A N 1
ATOM 1184 C CA . GLN A 1 143 ? -13.982 -19.609 10.958 1.00 96.94 143 GLN A CA 1
ATOM 1185 C C . GLN A 1 143 ? -14.885 -18.517 11.560 1.00 96.94 143 GLN A C 1
ATOM 1187 O O . GLN A 1 143 ? -15.282 -18.628 12.714 1.00 96.94 143 GLN A O 1
ATOM 1192 N N . GLY A 1 144 ? -15.240 -17.487 10.784 1.00 96.94 144 GLY A N 1
ATOM 1193 C CA . GLY A 1 144 ? -16.152 -16.425 11.204 1.00 96.94 144 GLY A CA 1
ATOM 1194 C C . GLY A 1 144 ? -15.477 -15.207 11.830 1.00 96.94 144 GLY A C 1
ATOM 1195 O O . GLY A 1 144 ? -16.195 -14.326 12.299 1.00 96.94 144 GLY A O 1
ATOM 1196 N N . LEU A 1 145 ? -14.140 -15.125 11.817 1.00 97.69 145 LEU A N 1
ATOM 1197 C CA . LEU A 1 145 ? -13.444 -13.894 12.200 1.00 97.69 145 LEU A CA 1
ATOM 1198 C C . LEU A 1 145 ? -13.750 -12.779 11.199 1.00 97.69 145 LEU A C 1
ATOM 1200 O O . LEU A 1 145 ? -13.881 -13.023 9.998 1.00 97.69 145 LEU A O 1
ATOM 1204 N N . LEU A 1 146 ? -13.858 -11.553 11.701 1.00 97.12 146 LEU A N 1
ATOM 1205 C CA . LEU A 1 146 ? -14.187 -10.358 10.928 1.00 97.12 146 LEU A CA 1
ATOM 1206 C C . LEU A 1 146 ? -13.096 -9.302 11.123 1.00 97.12 146 LEU A C 1
ATOM 1208 O O . LEU A 1 146 ? -12.342 -9.350 12.087 1.00 97.12 146 LEU A O 1
ATOM 1212 N N . MET A 1 147 ? -13.029 -8.283 10.266 1.00 96.50 147 MET A N 1
ATOM 1213 C CA . MET A 1 147 ? -12.003 -7.234 10.379 1.00 96.50 147 MET A CA 1
ATOM 1214 C C . MET A 1 147 ? -12.084 -6.414 11.672 1.00 96.50 147 MET A C 1
ATOM 1216 O O . MET A 1 147 ? -11.086 -5.819 12.064 1.00 96.50 147 MET A O 1
ATOM 1220 N N . LYS A 1 148 ? -13.216 -6.425 12.389 1.00 93.56 148 LYS A N 1
ATOM 1221 C CA . LYS A 1 148 ? -13.302 -5.870 13.756 1.00 93.56 148 LYS A CA 1
ATOM 1222 C C . LYS A 1 148 ? -12.397 -6.591 14.765 1.00 93.56 148 LYS A C 1
ATOM 1224 O O . LYS A 1 148 ? -12.031 -6.009 15.783 1.00 93.56 148 LYS A O 1
ATOM 1229 N N . ASP A 1 149 ? -12.036 -7.838 14.473 1.00 95.44 149 ASP A N 1
ATOM 1230 C CA . ASP A 1 149 ? -11.175 -8.676 15.305 1.00 95.44 149 ASP A CA 1
ATOM 1231 C C . ASP A 1 149 ? -9.685 -8.500 14.942 1.00 95.44 149 ASP A C 1
ATOM 1233 O O . ASP A 1 149 ? -8.814 -9.004 15.646 1.00 95.44 149 ASP A O 1
ATOM 1237 N N . TRP A 1 150 ? -9.369 -7.769 13.863 1.00 95.25 150 TRP A N 1
ATOM 1238 C CA . TRP A 1 150 ? -7.999 -7.529 13.403 1.00 95.25 150 TRP A CA 1
ATOM 1239 C C . TRP A 1 150 ? -7.242 -6.553 14.316 1.00 95.25 150 TRP A C 1
ATOM 1241 O O . TRP A 1 150 ? -7.777 -5.509 14.693 1.00 95.25 150 TRP A O 1
ATOM 1251 N N . LYS A 1 151 ? -5.965 -6.844 14.605 1.00 91.12 151 LYS A N 1
ATOM 1252 C CA . LYS A 1 151 ? -5.079 -6.014 15.443 1.00 91.12 151 LYS A CA 1
ATOM 1253 C C . LYS A 1 151 ? -3.784 -5.585 14.748 1.00 91.12 151 LYS A C 1
ATOM 1255 O O . LYS A 1 151 ? -3.148 -6.352 14.017 1.00 91.12 151 LYS A O 1
ATOM 1260 N N . GLY A 1 152 ? -3.383 -4.340 15.014 1.00 88.38 152 GLY A N 1
ATOM 1261 C CA . GLY A 1 152 ? -2.206 -3.661 14.464 1.00 88.38 152 GLY A CA 1
ATOM 1262 C C . GLY A 1 152 ? -2.038 -3.719 12.933 1.00 88.38 152 GLY A C 1
ATOM 1263 O O . GLY A 1 152 ? -2.945 -4.078 12.181 1.00 88.38 152 GLY A O 1
ATOM 1264 N N . CYS A 1 153 ? -0.864 -3.316 12.440 1.00 88.81 153 CYS A N 1
ATOM 1265 C CA . CYS A 1 153 ? -0.604 -3.146 11.008 1.00 88.81 153 CYS A CA 1
ATOM 1266 C C . CYS A 1 153 ? -0.508 -4.467 10.211 1.00 88.81 153 CYS A C 1
ATOM 1268 O O . CYS A 1 153 ? -0.474 -5.572 10.755 1.00 88.81 153 CYS A O 1
ATOM 1270 N N . ARG A 1 154 ? -0.433 -4.334 8.879 1.00 92.62 154 ARG A N 1
ATOM 1271 C CA . ARG A 1 154 ? -0.293 -5.449 7.923 1.00 92.62 154 ARG A CA 1
ATOM 1272 C C . ARG A 1 154 ? 1.105 -6.071 7.891 1.00 92.62 154 ARG A C 1
ATOM 1274 O O . ARG A 1 154 ? 1.290 -7.042 7.171 1.00 92.62 154 ARG A O 1
ATOM 1281 N N . GLY A 1 155 ? 2.083 -5.496 8.597 1.00 91.62 155 GLY A N 1
ATOM 1282 C CA . GLY A 1 155 ? 3.475 -5.961 8.586 1.00 91.62 155 GLY A CA 1
ATOM 1283 C C . GLY A 1 155 ? 4.161 -5.891 7.217 1.00 91.62 155 GLY A C 1
ATOM 1284 O O . GLY A 1 155 ? 4.998 -6.740 6.940 1.00 91.62 155 GLY A O 1
ATOM 1285 N N . LEU A 1 156 ? 3.770 -4.937 6.361 1.00 90.44 156 LEU A N 1
ATOM 1286 C CA . LEU A 1 156 ? 4.383 -4.735 5.044 1.00 90.44 156 LEU A CA 1
ATOM 1287 C C . LEU A 1 156 ? 5.748 -4.057 5.173 1.00 90.44 156 LEU A C 1
ATOM 1289 O O . LEU A 1 156 ? 5.914 -3.169 6.012 1.00 90.44 156 LEU A O 1
ATOM 1293 N N . ASP A 1 157 ? 6.688 -4.415 4.297 1.00 81.44 157 ASP A N 1
ATOM 1294 C CA . ASP A 1 157 ? 7.950 -3.682 4.160 1.00 81.44 157 ASP A CA 1
ATOM 1295 C C . ASP A 1 157 ? 7.678 -2.202 3.827 1.00 81.44 157 ASP A C 1
ATOM 1297 O O . ASP A 1 157 ? 6.741 -1.921 3.073 1.00 81.44 157 ASP A O 1
ATOM 1301 N N . PRO A 1 158 ? 8.497 -1.239 4.293 1.00 76.06 158 PRO A N 1
ATOM 1302 C CA . PRO A 1 158 ? 8.234 0.189 4.084 1.00 76.06 158 PRO A CA 1
ATOM 1303 C C . PRO A 1 158 ? 8.004 0.581 2.618 1.00 76.06 158 PRO A C 1
ATOM 1305 O O . PRO A 1 158 ? 7.083 1.333 2.312 1.00 76.06 158 PRO A O 1
ATOM 1308 N N . ALA A 1 159 ? 8.794 0.024 1.694 1.00 69.75 159 ALA A N 1
ATOM 1309 C CA . ALA A 1 159 ? 8.646 0.285 0.261 1.00 69.75 159 ALA A CA 1
ATOM 1310 C C . ALA A 1 159 ? 7.324 -0.256 -0.314 1.00 69.75 159 ALA A C 1
ATOM 1312 O O . ALA A 1 159 ? 6.752 0.357 -1.211 1.00 69.75 159 ALA A O 1
ATOM 1313 N N . VAL A 1 160 ? 6.829 -1.381 0.214 1.00 81.12 160 VAL A N 1
ATOM 1314 C CA . VAL A 1 160 ? 5.541 -1.971 -0.178 1.00 81.12 160 VAL A CA 1
ATOM 1315 C C . VAL A 1 160 ? 4.392 -1.189 0.456 1.00 81.12 160 VAL A C 1
ATOM 1317 O O . VAL A 1 160 ? 3.414 -0.896 -0.219 1.00 81.12 160 VAL A O 1
ATOM 1320 N N . ALA A 1 161 ? 4.519 -0.791 1.725 1.00 82.88 161 ALA A N 1
ATOM 1321 C CA . ALA A 1 161 ? 3.529 0.026 2.421 1.00 82.88 161 ALA A CA 1
ATOM 1322 C C . ALA A 1 161 ? 3.298 1.378 1.725 1.00 82.88 161 ALA A C 1
ATOM 1324 O O . ALA A 1 161 ? 2.154 1.803 1.601 1.00 82.88 161 ALA A O 1
ATOM 1325 N N . LEU A 1 162 ? 4.361 2.014 1.218 1.00 75.44 162 LEU A N 1
ATOM 1326 C CA . LEU A 1 162 ? 4.282 3.252 0.427 1.00 75.44 162 LEU A CA 1
ATOM 1327 C C . LEU A 1 162 ? 3.596 3.072 -0.932 1.00 75.44 162 LEU A C 1
ATOM 1329 O O . LEU A 1 162 ? 3.115 4.043 -1.507 1.00 75.44 162 LEU A O 1
ATOM 1333 N N . ALA A 1 163 ? 3.579 1.849 -1.459 1.00 76.56 163 ALA A N 1
ATOM 1334 C CA . ALA A 1 163 ? 2.911 1.518 -2.709 1.00 76.56 163 ALA A CA 1
ATOM 1335 C C . ALA A 1 163 ? 1.435 1.136 -2.530 1.00 76.56 163 ALA A C 1
ATOM 1337 O O . ALA A 1 163 ? 0.760 0.876 -3.525 1.00 76.56 163 ALA A O 1
ATOM 1338 N N . VAL A 1 164 ? 0.946 1.058 -1.287 1.00 84.94 164 VAL A N 1
ATOM 1339 C CA . VAL A 1 164 ? -0.456 0.751 -1.006 1.00 84.94 164 VAL A CA 1
ATOM 1340 C C . VAL A 1 164 ? -1.334 1.947 -1.355 1.00 84.94 164 VAL A C 1
ATOM 1342 O O . VAL A 1 164 ? -1.031 3.083 -0.999 1.00 84.94 164 VAL A O 1
ATOM 1345 N N . GLU A 1 165 ? -2.474 1.674 -1.977 1.00 82.00 165 GLU A N 1
ATOM 1346 C CA . GLU A 1 165 ? -3.424 2.688 -2.420 1.00 82.00 165 GLU A CA 1
ATOM 1347 C C . GLU A 1 165 ? -4.845 2.406 -1.959 1.00 82.00 165 GLU A C 1
ATOM 1349 O O . GLU A 1 165 ? -5.200 1.282 -1.595 1.00 82.00 165 GLU A O 1
ATOM 1354 N N . ASN A 1 166 ? -5.677 3.451 -1.995 1.00 84.12 166 ASN A N 1
ATOM 1355 C CA . ASN A 1 166 ? -7.099 3.369 -1.669 1.00 84.12 166 ASN A CA 1
ATOM 1356 C C . ASN A 1 166 ? -7.345 2.584 -0.376 1.00 84.12 166 ASN A C 1
ATOM 1358 O O . ASN A 1 166 ? -8.236 1.742 -0.328 1.00 84.12 166 ASN A O 1
ATOM 1362 N N . ALA A 1 167 ? -6.517 2.792 0.645 1.00 88.31 167 ALA A N 1
ATOM 1363 C CA . ALA A 1 167 ? -6.512 1.956 1.829 1.00 88.31 167 ALA A CA 1
ATOM 1364 C C . ALA A 1 167 ? -6.592 2.789 3.098 1.00 88.31 167 ALA A C 1
ATOM 1366 O O . ALA A 1 167 ? -6.033 3.876 3.189 1.00 88.31 167 ALA A O 1
ATOM 1367 N N . MET A 1 168 ? -7.216 2.207 4.110 1.00 88.81 168 MET A N 1
ATOM 1368 C CA . MET A 1 168 ? -7.166 2.681 5.489 1.00 88.81 168 MET A CA 1
ATOM 1369 C C . MET A 1 168 ? -6.346 1.704 6.345 1.00 88.81 168 MET A C 1
ATOM 1371 O O . MET A 1 168 ? -6.085 0.587 5.898 1.00 88.81 168 MET A O 1
ATOM 1375 N N . PRO A 1 169 ? -5.911 2.039 7.568 1.00 89.25 169 PRO A N 1
ATOM 1376 C CA . PRO A 1 169 ? -5.270 1.070 8.461 1.00 89.25 169 PRO A CA 1
ATOM 1377 C C . PRO A 1 169 ? -6.185 -0.129 8.787 1.00 89.25 169 PRO A C 1
ATOM 1379 O O . PRO A 1 169 ? -7.378 0.058 9.024 1.00 89.25 169 PRO A O 1
ATOM 1382 N N . PRO A 1 170 ? -5.671 -1.375 8.822 1.00 92.12 170 PRO A N 1
ATOM 1383 C CA . PRO A 1 170 ? -6.526 -2.565 8.865 1.00 92.12 170 PRO A CA 1
ATOM 1384 C C . PRO A 1 170 ? -7.291 -2.713 10.188 1.00 92.12 170 PRO A C 1
ATOM 1386 O O . PRO A 1 170 ? -8.422 -3.184 10.196 1.00 92.12 170 PRO A O 1
ATOM 1389 N N . TYR A 1 171 ? -6.706 -2.249 11.293 1.00 86.69 171 TYR A N 1
ATOM 1390 C CA . TYR A 1 171 ? -7.313 -2.239 12.626 1.00 86.69 171 TYR A CA 1
ATOM 1391 C C . TYR A 1 171 ? -8.454 -1.216 12.776 1.00 86.69 171 TYR A C 1
ATOM 1393 O O . TYR A 1 171 ? -9.149 -1.225 13.789 1.00 86.69 171 TYR A O 1
ATOM 1401 N N . LEU A 1 172 ? -8.671 -0.347 11.782 1.00 88.31 172 LEU A N 1
ATOM 1402 C CA . LEU A 1 172 ? -9.797 0.591 11.746 1.00 88.31 172 LEU A CA 1
ATOM 1403 C C . LEU A 1 172 ? -10.960 0.099 10.880 1.00 88.31 172 LEU A C 1
ATOM 1405 O O . LEU A 1 172 ? -12.073 0.590 11.037 1.00 88.31 172 LEU A O 1
ATOM 1409 N N . ILE A 1 173 ? -10.736 -0.888 10.004 1.00 92.19 173 ILE A N 1
ATOM 1410 C CA . ILE A 1 173 ? -11.740 -1.358 9.033 1.00 92.19 173 ILE A CA 1
ATOM 1411 C C . ILE A 1 173 ? -13.019 -1.826 9.731 1.00 92.19 173 ILE A C 1
ATOM 1413 O O . ILE A 1 173 ? -14.116 -1.555 9.252 1.00 92.19 173 ILE A O 1
ATOM 1417 N N . GLY A 1 174 ? -12.895 -2.497 10.880 1.00 90.25 174 GLY A N 1
ATOM 1418 C CA . GLY A 1 174 ? -14.055 -2.935 11.652 1.00 90.25 174 GLY A CA 1
ATOM 1419 C C . GLY A 1 174 ? -14.949 -1.784 12.113 1.00 90.25 174 GLY A C 1
ATOM 1420 O O . GLY A 1 174 ? -16.159 -1.854 11.918 1.00 90.25 174 GLY A O 1
ATOM 1421 N N . ALA A 1 175 ? -14.361 -0.729 12.681 1.00 85.69 175 ALA A N 1
ATOM 1422 C CA . ALA A 1 175 ? -15.105 0.441 13.148 1.00 85.69 175 ALA A CA 1
ATOM 1423 C C . ALA A 1 175 ? -15.701 1.227 11.971 1.00 85.69 175 ALA A C 1
ATOM 1425 O O . ALA A 1 175 ? -16.896 1.506 11.958 1.00 85.69 175 ALA A O 1
ATOM 1426 N N . GLU A 1 176 ? -14.897 1.482 10.937 1.00 86.88 176 GLU A N 1
ATOM 1427 C CA . GLU A 1 176 ? -15.331 2.181 9.722 1.00 86.88 176 GLU A CA 1
ATOM 1428 C C . GLU A 1 176 ? -16.500 1.470 9.033 1.00 86.88 176 GLU A C 1
ATOM 1430 O O . GLU A 1 176 ? -17.438 2.111 8.569 1.00 86.88 176 GLU A O 1
ATOM 1435 N N . SER A 1 177 ? -16.492 0.132 9.012 1.00 89.69 177 SER A N 1
ATOM 1436 C CA . SER A 1 177 ? -17.567 -0.653 8.394 1.00 89.69 177 SER A CA 1
ATOM 1437 C C . SER A 1 177 ? -18.940 -0.468 9.052 1.00 89.69 177 SER A C 1
ATOM 1439 O O . SER A 1 177 ? -19.952 -0.783 8.428 1.00 89.69 177 SER A O 1
ATOM 1441 N N . ALA A 1 178 ? -18.984 0.039 10.289 1.00 86.56 178 ALA A N 1
ATOM 1442 C CA . ALA A 1 178 ? -20.213 0.348 11.016 1.00 86.56 178 ALA A CA 1
ATOM 1443 C C . ALA A 1 178 ? -20.670 1.813 10.853 1.00 86.56 178 ALA A C 1
ATOM 1445 O O . ALA A 1 178 ? -21.743 2.167 11.341 1.00 86.56 178 ALA A O 1
ATOM 1446 N N . GLY A 1 179 ? -19.871 2.658 10.190 1.00 80.19 179 GLY A N 1
ATOM 1447 C CA . GLY A 1 179 ? -20.180 4.067 9.948 1.00 80.19 179 GLY A CA 1
ATOM 1448 C C . GLY A 1 179 ? -21.320 4.287 8.945 1.00 80.19 179 GLY A C 1
ATOM 1449 O O . GLY A 1 179 ? -21.744 3.372 8.239 1.00 80.19 179 GLY A O 1
ATOM 1450 N N . LEU A 1 180 ? -21.816 5.529 8.870 1.00 77.44 180 LEU A N 1
ATOM 1451 C CA . LEU A 1 180 ? -22.902 5.917 7.955 1.00 77.44 180 LEU A CA 1
ATOM 1452 C C . LEU A 1 180 ? -22.484 5.874 6.478 1.00 77.44 180 LEU A C 1
ATOM 1454 O O . LEU A 1 180 ? -23.284 5.480 5.630 1.00 77.44 180 LEU A O 1
ATOM 1458 N N . ASP A 1 181 ? -21.236 6.243 6.179 1.00 79.50 181 ASP A N 1
ATOM 1459 C CA . ASP A 1 181 ? -20.656 6.144 4.837 1.00 79.50 181 ASP A CA 1
ATOM 1460 C C . ASP A 1 181 ? -19.275 5.468 4.881 1.00 79.50 181 ASP A C 1
ATOM 1462 O O . ASP A 1 181 ? -18.248 6.144 4.853 1.00 79.50 181 ASP A O 1
ATOM 1466 N N . PRO A 1 182 ? -19.233 4.125 4.991 1.00 86.94 182 PRO A N 1
ATOM 1467 C CA . PRO A 1 182 ? -17.981 3.390 5.108 1.00 86.94 182 PRO A CA 1
ATOM 1468 C C . PRO A 1 182 ? -17.094 3.543 3.873 1.00 86.94 182 PRO A C 1
ATOM 1470 O O . PRO A 1 182 ? -17.548 3.365 2.733 1.00 86.94 182 PRO A O 1
ATOM 1473 N N . PHE A 1 183 ? -15.798 3.762 4.099 1.00 88.00 183 PHE A N 1
ATOM 1474 C CA . PHE A 1 183 ? -14.813 3.821 3.026 1.00 88.00 183 PHE A CA 1
ATOM 1475 C C . PHE A 1 183 ? -14.773 2.533 2.175 1.00 88.00 183 PHE A C 1
ATOM 1477 O O . PHE A 1 183 ? -14.356 1.460 2.630 1.00 88.00 183 PHE A O 1
ATOM 1484 N N . SER A 1 184 ? -15.154 2.656 0.900 1.00 90.94 184 SER A N 1
ATOM 1485 C CA . SER A 1 184 ? -15.156 1.585 -0.105 1.00 90.94 184 SER A CA 1
ATOM 1486 C C . SER A 1 184 ? -14.284 1.972 -1.298 1.00 90.94 184 SER A C 1
ATOM 1488 O O . SER A 1 184 ? -14.568 2.947 -2.001 1.00 90.94 184 SER A O 1
ATOM 1490 N N . ALA A 1 185 ? -13.245 1.178 -1.570 1.00 89.25 185 ALA A N 1
ATOM 1491 C CA . ALA A 1 185 ? -12.396 1.401 -2.738 1.00 89.25 185 ALA A CA 1
ATOM 1492 C C . ALA A 1 185 ? -13.150 1.138 -4.047 1.00 89.25 185 ALA A C 1
ATOM 1494 O O . ALA A 1 185 ? -12.956 1.865 -5.019 1.00 89.25 185 ALA A O 1
ATOM 1495 N N . SER A 1 186 ? -14.080 0.177 -4.058 1.00 87.75 186 SER A N 1
ATOM 1496 C CA . SER A 1 186 ? -14.917 -0.087 -5.234 1.00 87.75 186 SER A CA 1
ATOM 1497 C C . SER A 1 186 ? -15.794 1.116 -5.607 1.00 87.75 186 SER A C 1
ATOM 1499 O O . SER A 1 186 ? -15.907 1.450 -6.785 1.00 87.75 186 SER A O 1
ATOM 1501 N N . LYS A 1 187 ? -16.397 1.806 -4.624 1.00 82.31 187 LYS A N 1
ATOM 1502 C CA . LYS A 1 187 ? -17.194 3.022 -4.884 1.00 82.31 187 LYS A CA 1
ATOM 1503 C C . LYS A 1 187 ? -16.332 4.173 -5.401 1.00 82.31 187 LYS A C 1
ATOM 1505 O O . LYS A 1 187 ? -16.752 4.884 -6.310 1.00 82.31 187 LYS A O 1
ATOM 1510 N N . ARG A 1 188 ? -15.123 4.333 -4.851 1.00 70.94 188 ARG A N 1
ATOM 1511 C CA . ARG A 1 188 ? -14.187 5.396 -5.244 1.00 70.94 188 ARG A CA 1
ATOM 1512 C C . ARG A 1 188 ? -13.764 5.282 -6.712 1.00 70.94 188 ARG A C 1
ATOM 1514 O O . ARG A 1 188 ? -13.634 6.306 -7.369 1.00 70.94 188 ARG A O 1
ATOM 1521 N N . CYS A 1 189 ? -13.631 4.063 -7.238 1.00 63.22 189 CYS A N 1
ATOM 1522 C CA . CYS A 1 189 ? -13.332 3.830 -8.654 1.00 63.22 189 CYS A CA 1
ATOM 1523 C C . CYS A 1 189 ? -14.551 3.966 -9.590 1.00 63.22 189 CYS A C 1
ATOM 1525 O O . CYS A 1 189 ? -14.369 4.252 -10.766 1.00 63.22 189 CYS A O 1
ATOM 1527 N N . ASN A 1 190 ? -15.785 3.776 -9.102 1.00 56.66 190 ASN A N 1
ATOM 1528 C CA . ASN A 1 190 ? -16.998 3.813 -9.938 1.00 56.66 190 ASN A CA 1
ATOM 1529 C C . ASN A 1 190 ? -17.546 5.227 -10.212 1.00 56.66 190 ASN A C 1
ATOM 1531 O O . ASN A 1 190 ? -18.330 5.398 -11.142 1.00 56.66 190 ASN A O 1
ATOM 1535 N N . ASN A 1 191 ? -17.169 6.234 -9.418 1.00 45.25 191 ASN A N 1
ATOM 1536 C CA . ASN A 1 191 ? -17.674 7.607 -9.557 1.00 45.25 191 ASN A CA 1
ATOM 1537 C C . ASN A 1 191 ? -16.991 8.434 -10.670 1.00 45.25 191 ASN A C 1
ATOM 1539 O O . ASN A 1 191 ? -17.266 9.628 -10.774 1.00 45.25 191 ASN A O 1
ATOM 1543 N N . ASP A 1 192 ? -16.158 7.828 -11.522 1.00 42.78 192 ASP A N 1
ATOM 1544 C CA . ASP A 1 192 ? -15.596 8.478 -12.714 1.00 42.78 192 ASP A CA 1
ATOM 1545 C C . ASP A 1 192 ? -16.060 7.760 -13.998 1.00 42.78 192 ASP A C 1
ATOM 1547 O O . ASP A 1 192 ? -15.403 6.833 -14.477 1.00 42.78 192 ASP A O 1
ATOM 1551 N N . PRO A 1 193 ? -17.207 8.156 -14.584 1.00 39.59 193 PRO A N 1
ATOM 1552 C CA . PRO A 1 193 ? -17.718 7.551 -15.808 1.00 39.59 193 PRO A CA 1
ATOM 1553 C C . PRO A 1 193 ? -16.980 8.026 -17.073 1.00 39.59 193 PRO A C 1
ATOM 1555 O O . PRO A 1 193 ? -17.354 7.620 -18.174 1.00 39.59 193 PRO A O 1
ATOM 1558 N N . SER A 1 194 ? -15.953 8.879 -16.953 1.00 43.16 194 SER A N 1
ATOM 1559 C CA . SER A 1 194 ? -15.211 9.440 -18.090 1.00 43.16 194 SER A CA 1
ATOM 1560 C C . SER A 1 194 ? -13.859 8.776 -18.380 1.00 43.16 194 SER A C 1
ATOM 1562 O O . SER A 1 194 ? -13.239 9.096 -19.396 1.00 43.16 194 SER A O 1
ATOM 1564 N N . LEU A 1 195 ? -13.413 7.817 -17.564 1.00 41.88 195 LEU A N 1
ATOM 1565 C CA . LEU A 1 195 ? -12.115 7.156 -17.731 1.00 41.88 195 LEU A CA 1
ATOM 1566 C C . LEU A 1 195 ? -12.276 5.679 -18.106 1.00 41.88 195 LEU A C 1
ATOM 1568 O O . LEU A 1 195 ? -12.276 4.786 -17.263 1.00 41.88 195 LEU A O 1
ATOM 1572 N N . GLY A 1 196 ? -12.341 5.410 -19.411 1.00 35.69 196 GLY A N 1
ATOM 1573 C CA . GLY A 1 196 ? -11.973 4.093 -19.926 1.00 35.69 196 GLY A CA 1
ATOM 1574 C C . GLY A 1 196 ? -10.502 3.804 -19.609 1.00 35.69 196 GLY A C 1
ATOM 1575 O O . GLY A 1 196 ? -9.659 4.653 -19.876 1.00 35.69 196 GLY A O 1
ATOM 1576 N N . ASP A 1 197 ? -10.227 2.641 -19.009 1.00 37.69 197 ASP A N 1
ATOM 1577 C CA . ASP A 1 197 ? -8.929 1.963 -18.772 1.00 37.69 197 ASP A CA 1
ATOM 1578 C C . ASP A 1 197 ? -7.706 2.794 -18.297 1.00 37.69 197 ASP A C 1
ATOM 1580 O O . ASP A 1 197 ? -6.585 2.293 -18.225 1.00 37.69 197 ASP A O 1
ATOM 1584 N N . ALA A 1 198 ? -7.895 4.061 -17.926 1.00 40.97 198 ALA A N 1
ATOM 1585 C CA . ALA A 1 198 ? -6.838 5.004 -17.573 1.00 40.97 198 ALA A CA 1
ATOM 1586 C C . ALA A 1 198 ? -7.250 5.863 -16.367 1.00 40.97 198 ALA A C 1
ATOM 1588 O O . ALA A 1 198 ? -7.306 7.086 -16.443 1.00 40.97 198 ALA A O 1
ATOM 1589 N N . CYS A 1 199 ? -7.509 5.230 -15.223 1.00 42.69 199 CYS A N 1
ATOM 1590 C CA . CYS A 1 199 ? -7.953 5.887 -13.984 1.00 42.69 199 CYS A CA 1
ATOM 1591 C C . CYS A 1 199 ? -6.883 6.783 -13.300 1.00 42.69 199 CYS A C 1
ATOM 1593 O O . CYS A 1 199 ? -7.034 7.148 -12.138 1.00 42.69 199 CYS A O 1
ATOM 1595 N N . CYS A 1 200 ? -5.748 7.095 -13.938 1.00 42.22 200 CYS A N 1
ATOM 1596 C CA . CYS A 1 200 ? -4.541 7.512 -13.198 1.00 42.22 200 CYS A CA 1
ATOM 1597 C C . CYS A 1 200 ? -3.858 8.786 -13.710 1.00 42.22 200 CYS A C 1
ATOM 1599 O O . CYS A 1 200 ? -2.708 9.042 -13.368 1.00 42.22 200 CYS A O 1
ATOM 1601 N N . LEU A 1 201 ? -4.533 9.607 -14.521 1.00 38.94 201 LEU A N 1
ATOM 1602 C CA . LEU A 1 201 ? -3.916 10.803 -15.115 1.00 38.94 201 LEU A CA 1
ATOM 1603 C C . LEU A 1 201 ? -4.442 12.155 -14.635 1.00 38.94 201 LEU A C 1
ATOM 1605 O O . LEU A 1 201 ? -4.107 13.167 -15.248 1.00 38.94 201 LEU A O 1
ATOM 1609 N N . GLN A 1 202 ? -5.157 12.235 -13.514 1.00 37.25 202 GLN A N 1
ATOM 1610 C CA . GLN A 1 202 ? -5.427 13.535 -12.902 1.00 37.25 202 GLN A CA 1
ATOM 1611 C C . GLN A 1 202 ? -5.180 13.490 -11.400 1.00 37.25 202 GLN A C 1
ATOM 1613 O O . GLN A 1 202 ? -5.959 12.937 -10.635 1.00 37.25 202 GLN A O 1
ATOM 1618 N N . ARG A 1 203 ? -4.120 14.184 -10.972 1.00 39.94 203 ARG A N 1
ATOM 1619 C CA . ARG A 1 203 ? -4.020 14.778 -9.633 1.00 39.94 203 ARG A CA 1
ATOM 1620 C C . ARG A 1 203 ? -5.027 15.938 -9.531 1.00 39.94 203 ARG A C 1
ATOM 1622 O O . ARG A 1 203 ? -4.648 17.059 -9.215 1.00 39.94 203 ARG A O 1
ATOM 1629 N N . GLY A 1 204 ? -6.285 15.685 -9.895 1.00 35.34 204 GLY A N 1
ATOM 1630 C CA . GLY A 1 204 ? -7.404 16.471 -9.404 1.00 35.34 204 GLY A CA 1
ATOM 1631 C C . GLY A 1 204 ? -7.524 16.118 -7.933 1.00 35.34 204 GLY A C 1
ATOM 1632 O O . GLY A 1 204 ? -7.415 14.943 -7.597 1.00 35.34 204 GLY A O 1
ATOM 1633 N N . GLU A 1 205 ? -7.607 17.131 -7.081 1.00 42.69 205 GLU A N 1
ATOM 163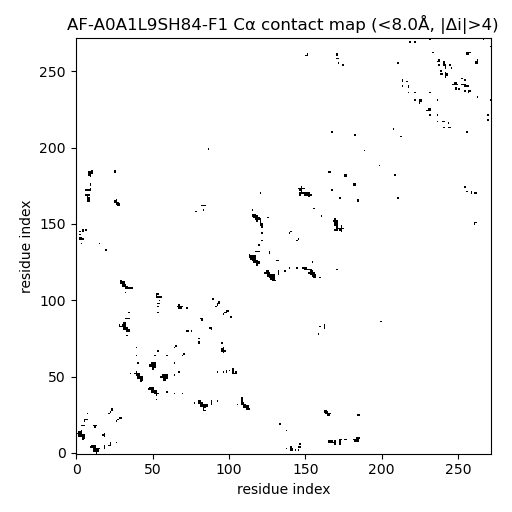4 C CA . GLU A 1 205 ? -7.692 17.048 -5.622 1.00 42.69 205 GLU A CA 1
ATOM 1635 C C . GLU A 1 205 ? -8.451 15.797 -5.163 1.00 42.69 205 GLU A C 1
ATOM 1637 O O . GLU A 1 205 ? -9.680 15.774 -5.091 1.00 42.69 205 GLU A O 1
ATOM 1642 N N . THR A 1 206 ? -7.723 14.714 -4.879 1.00 53.47 206 THR A N 1
ATOM 1643 C CA . THR A 1 206 ? -8.320 13.554 -4.238 1.00 53.47 206 THR A CA 1
ATOM 1644 C C . THR A 1 206 ? -8.714 14.034 -2.861 1.00 53.47 206 THR A C 1
ATOM 1646 O O . THR A 1 206 ? -7.833 14.263 -2.033 1.00 53.47 206 THR A O 1
ATOM 1649 N N . GLN A 1 207 ? -10.014 14.243 -2.650 1.00 58.69 207 GLN A N 1
ATOM 1650 C CA . GLN A 1 207 ? -10.536 14.645 -1.353 1.00 58.69 207 GLN A CA 1
ATOM 1651 C C . GLN A 1 207 ? -9.955 13.691 -0.299 1.00 58.69 207 GLN A C 1
ATOM 1653 O O . GLN A 1 207 ? -10.055 12.467 -0.484 1.00 58.69 207 GLN A O 1
ATOM 1658 N N . PRO A 1 208 ? -9.276 14.219 0.735 1.00 67.38 208 PRO A N 1
ATOM 1659 C CA . PRO A 1 208 ? -8.715 13.387 1.784 1.00 67.38 208 PRO A CA 1
ATOM 1660 C C . PRO A 1 208 ? -9.843 12.554 2.388 1.00 67.38 208 PRO A C 1
ATOM 1662 O O . PRO A 1 208 ? -10.958 13.037 2.589 1.00 67.38 208 PRO A O 1
ATOM 1665 N N . THR A 1 209 ? -9.580 11.276 2.628 1.00 70.25 209 THR A N 1
ATOM 1666 C CA . THR A 1 209 ? -10.518 10.391 3.318 1.00 70.25 209 THR A CA 1
ATOM 1667 C C . THR A 1 209 ? -10.873 10.978 4.687 1.00 70.25 209 THR A C 1
ATOM 1669 O O . THR A 1 209 ? -10.056 11.699 5.266 1.00 70.25 209 THR A O 1
ATOM 1672 N N . PRO A 1 210 ? -12.044 10.655 5.261 1.00 74.81 210 PRO A N 1
ATOM 1673 C CA . PRO A 1 210 ? -12.386 11.085 6.620 1.00 74.81 210 PRO A CA 1
ATOM 1674 C C . PRO A 1 210 ? -11.283 10.757 7.639 1.00 74.81 210 PRO A C 1
ATOM 1676 O O . PRO A 1 210 ? -10.973 11.553 8.522 1.00 74.81 210 PRO A O 1
ATOM 1679 N N . PHE A 1 211 ? -10.620 9.613 7.454 1.00 77.00 211 PHE A N 1
ATOM 1680 C CA . PHE A 1 211 ? -9.461 9.202 8.236 1.00 77.00 211 PHE A CA 1
ATOM 1681 C C . PHE A 1 211 ? -8.247 10.137 8.081 1.00 77.00 211 PHE A C 1
ATOM 1683 O O . PHE A 1 211 ? -7.623 10.510 9.076 1.00 77.00 211 PHE A O 1
ATOM 1690 N N . GLU A 1 212 ? -7.898 10.515 6.850 1.00 79.88 212 GLU A N 1
ATOM 1691 C CA . GLU A 1 212 ? -6.801 11.451 6.574 1.00 79.88 212 GLU A CA 1
ATOM 1692 C C . GLU A 1 212 ? -7.110 12.841 7.136 1.00 79.88 212 GLU A C 1
ATOM 1694 O O . GLU A 1 212 ? -6.249 13.426 7.787 1.00 79.88 212 GLU A O 1
ATOM 1699 N N . GLN A 1 213 ? -8.349 13.320 6.973 1.00 85.75 213 GLN A N 1
ATOM 1700 C CA . GLN A 1 213 ? -8.803 14.597 7.534 1.00 85.75 213 GLN A CA 1
ATOM 1701 C C . GLN A 1 213 ? -8.688 14.615 9.061 1.00 85.75 213 GLN A C 1
ATOM 1703 O O . GLN A 1 213 ? -8.139 15.558 9.628 1.00 85.75 213 GLN A O 1
ATOM 1708 N N . LEU A 1 214 ? -9.154 13.553 9.729 1.00 86.62 214 LEU A N 1
ATOM 1709 C CA . LEU A 1 214 ? -9.023 13.402 11.178 1.00 86.62 214 LEU A CA 1
ATOM 1710 C C . LEU A 1 214 ? -7.551 13.381 11.606 1.00 86.62 214 LEU A C 1
ATOM 1712 O O . LEU A 1 214 ? -7.167 14.064 12.553 1.00 86.62 214 LEU A O 1
ATOM 1716 N N . THR A 1 215 ? -6.716 12.610 10.909 1.00 87.06 215 THR A N 1
ATOM 1717 C CA . THR A 1 215 ? -5.293 12.487 11.249 1.00 87.06 215 THR A CA 1
ATOM 1718 C C . THR A 1 215 ? -4.573 13.828 11.090 1.00 87.06 215 THR A C 1
ATOM 1720 O O . THR A 1 215 ? -3.844 14.237 11.991 1.00 87.06 215 THR A O 1
ATOM 1723 N N . GLU A 1 216 ? -4.805 14.547 9.989 1.00 89.56 216 GLU A N 1
ATOM 1724 C CA . GLU A 1 216 ? -4.247 15.883 9.754 1.00 89.56 216 GLU A CA 1
ATOM 1725 C C . GLU A 1 216 ? -4.701 16.885 10.823 1.00 89.56 216 GLU A C 1
ATOM 1727 O O . GLU A 1 216 ? -3.883 17.631 11.372 1.00 89.56 216 GLU A O 1
ATOM 1732 N N . HIS A 1 217 ? -5.991 16.864 11.167 1.00 93.31 217 HIS A N 1
ATOM 1733 C CA . HIS A 1 217 ? -6.552 17.705 12.215 1.00 93.31 217 HIS A CA 1
ATOM 1734 C C . HIS A 1 217 ? -5.858 17.466 13.564 1.00 93.31 217 HIS A C 1
ATOM 1736 O O . HIS A 1 217 ? -5.393 18.416 14.199 1.00 93.31 217 HIS A O 1
ATOM 1742 N N . LEU A 1 218 ? -5.714 16.202 13.973 1.00 94.62 218 LEU A N 1
ATOM 1743 C CA . LEU A 1 218 ? -5.066 15.851 15.235 1.00 94.62 218 LEU A CA 1
ATOM 1744 C C . LEU A 1 218 ? -3.569 16.193 15.234 1.00 94.62 218 LEU A C 1
ATOM 1746 O O . LEU A 1 218 ? -3.050 16.628 16.260 1.00 94.62 218 LEU A O 1
ATOM 1750 N N . ILE A 1 219 ? -2.867 16.067 14.100 1.00 93.75 219 ILE A N 1
ATOM 1751 C CA . ILE A 1 219 ? -1.466 16.515 13.981 1.00 93.75 219 ILE A CA 1
ATOM 1752 C C . ILE A 1 219 ? -1.359 18.008 14.303 1.00 93.75 219 ILE A C 1
ATOM 1754 O O . ILE A 1 219 ? -0.467 18.417 15.052 1.00 93.75 219 ILE A O 1
ATOM 1758 N N . ARG A 1 220 ? -2.256 18.828 13.744 1.00 95.19 220 ARG A N 1
ATOM 1759 C CA . ARG A 1 220 ? -2.282 20.270 14.007 1.00 95.19 220 ARG A CA 1
ATOM 1760 C C . ARG A 1 220 ? -2.572 20.555 15.481 1.00 95.19 220 ARG A C 1
ATOM 1762 O O . ARG A 1 220 ? -1.796 21.277 16.102 1.00 95.19 220 ARG A O 1
ATOM 1769 N N . PHE A 1 221 ? -3.604 19.924 16.043 1.00 95.88 221 PHE A N 1
ATOM 1770 C CA . PHE A 1 221 ? -3.962 20.052 17.458 1.00 95.88 221 PHE A CA 1
ATOM 1771 C C . PHE A 1 221 ? -2.772 19.755 18.382 1.00 95.88 221 PHE A C 1
ATOM 1773 O O . PHE A 1 221 ? -2.449 20.549 19.266 1.00 95.88 221 PHE A O 1
ATOM 1780 N N . VAL A 1 222 ? -2.070 18.639 18.163 1.00 95.56 222 VAL A N 1
ATOM 1781 C CA . VAL A 1 222 ? -0.922 18.258 18.999 1.00 95.56 222 VAL A CA 1
ATOM 1782 C C . VAL A 1 222 ? 0.220 19.266 18.880 1.00 95.56 222 VAL A C 1
ATOM 1784 O O . VAL A 1 222 ? 0.782 19.659 19.900 1.00 95.56 222 VAL A O 1
ATOM 1787 N N . ARG A 1 223 ? 0.544 19.732 17.666 1.00 93.75 223 ARG A N 1
ATOM 1788 C CA . ARG A 1 223 ? 1.609 20.730 17.454 1.00 93.75 223 ARG A CA 1
ATOM 1789 C C . ARG A 1 223 ? 1.308 22.055 18.148 1.00 93.75 223 ARG A C 1
ATOM 1791 O O . ARG A 1 223 ? 2.207 22.648 18.738 1.00 93.75 223 ARG A O 1
ATOM 1798 N N . GLU A 1 224 ? 0.062 22.514 18.090 1.00 95.06 224 GLU A N 1
ATOM 1799 C CA . GLU A 1 224 ? -0.378 23.751 18.744 1.00 95.06 224 GLU A CA 1
ATOM 1800 C C . GLU A 1 224 ? -0.301 23.640 20.275 1.00 95.06 224 GLU A C 1
ATOM 1802 O O . GLU A 1 224 ? 0.204 24.545 20.945 1.00 95.06 224 GLU A O 1
ATOM 1807 N N . ASN A 1 225 ? -0.713 22.502 20.839 1.00 93.94 225 ASN A N 1
ATOM 1808 C CA . ASN A 1 225 ? -0.611 22.252 22.279 1.00 93.94 225 ASN A CA 1
ATOM 1809 C C . ASN A 1 225 ? 0.850 22.116 22.741 1.00 93.94 225 ASN A C 1
ATOM 1811 O O . ASN A 1 225 ? 1.238 22.725 23.737 1.00 93.94 225 ASN A O 1
ATOM 1815 N N . GLN A 1 226 ? 1.698 21.412 21.983 1.00 91.44 226 GLN A N 1
ATOM 1816 C CA . GLN A 1 226 ? 3.137 21.332 22.262 1.00 91.44 226 GLN A CA 1
ATOM 1817 C C . GLN A 1 226 ? 3.805 22.716 22.209 1.00 91.44 226 GLN A C 1
ATOM 1819 O O . GLN A 1 226 ? 4.602 23.044 23.087 1.00 91.44 226 GLN A O 1
ATOM 1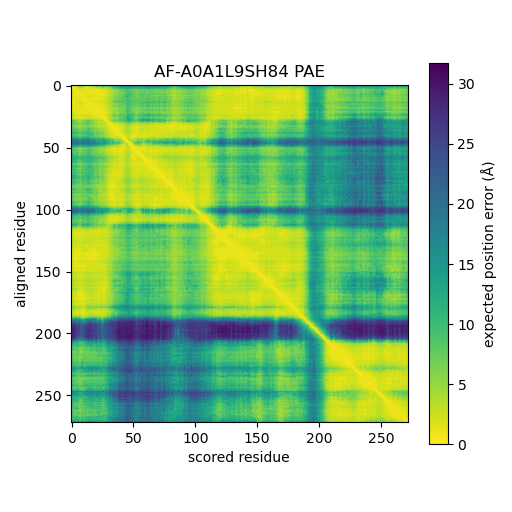824 N N . ALA A 1 227 ? 3.456 23.556 21.228 1.00 92.31 227 ALA A N 1
ATOM 1825 C CA . ALA A 1 227 ? 3.993 24.913 21.103 1.00 92.31 227 ALA A CA 1
ATOM 1826 C C . ALA A 1 227 ? 3.562 25.846 22.250 1.00 92.31 227 ALA A C 1
ATOM 1828 O O . ALA A 1 227 ? 4.296 26.767 22.604 1.00 92.31 227 ALA A O 1
ATOM 1829 N N . THR A 1 228 ? 2.391 25.605 22.844 1.00 93.44 228 THR A N 1
ATOM 1830 C CA . THR A 1 228 ? 1.868 26.367 23.991 1.00 93.44 228 THR A CA 1
ATOM 1831 C C . THR A 1 228 ? 2.240 25.763 25.350 1.00 93.44 228 THR A C 1
ATOM 1833 O O . THR A 1 228 ? 1.911 26.340 26.385 1.00 93.44 228 THR A O 1
ATOM 1836 N N . GLY A 1 229 ? 2.960 24.636 25.370 1.00 90.50 229 GLY A N 1
ATOM 1837 C CA . GLY A 1 229 ? 3.373 23.947 26.595 1.00 90.50 229 GLY A CA 1
ATOM 1838 C C . GLY A 1 229 ? 2.238 23.211 27.315 1.00 90.50 229 GLY A C 1
ATOM 1839 O O . GLY A 1 229 ? 2.397 22.836 28.478 1.00 90.50 229 GLY A O 1
ATOM 1840 N N . VAL A 1 230 ? 1.097 23.004 26.653 1.00 92.06 230 VAL A N 1
ATOM 1841 C CA . VAL A 1 230 ? -0.025 22.229 27.189 1.00 92.06 230 VAL A CA 1
ATOM 1842 C C . VAL A 1 230 ? 0.276 20.741 27.024 1.00 92.06 230 VAL A C 1
ATOM 1844 O O . VAL A 1 230 ? 0.622 20.272 25.940 1.00 92.06 230 VAL A O 1
ATOM 1847 N N . ALA A 1 231 ? 0.144 19.980 28.112 1.00 90.06 231 ALA A N 1
ATOM 1848 C CA . ALA A 1 231 ? 0.358 18.539 28.086 1.00 90.06 231 ALA A CA 1
ATOM 1849 C C . ALA A 1 231 ? -0.735 17.844 27.258 1.00 90.06 231 ALA A C 1
ATOM 1851 O O . ALA A 1 231 ? -1.916 17.899 27.602 1.00 90.06 231 ALA A O 1
ATOM 1852 N N . VAL A 1 232 ? -0.331 17.158 26.188 1.00 94.00 232 VAL A N 1
ATOM 1853 C CA . VAL A 1 232 ? -1.231 16.351 25.359 1.00 94.00 232 VAL A CA 1
ATOM 1854 C C . VAL A 1 232 ? -1.383 14.971 25.992 1.00 94.00 232 VAL A C 1
ATOM 1856 O O . VAL A 1 232 ? -0.411 14.239 26.156 1.00 94.00 232 VAL A O 1
ATOM 1859 N N . THR A 1 233 ? -2.615 14.610 26.339 1.00 94.38 233 THR A N 1
ATOM 1860 C CA . THR A 1 233 ? -2.973 13.306 26.914 1.00 94.38 233 THR A CA 1
ATOM 1861 C C . THR A 1 233 ? -3.809 12.482 25.937 1.00 94.38 233 THR A C 1
ATOM 1863 O O . THR A 1 233 ? -4.435 13.023 25.023 1.00 94.38 233 THR A O 1
ATOM 1866 N N . ASP A 1 234 ? -3.886 11.173 26.170 1.00 94.44 234 ASP A N 1
ATOM 1867 C CA . ASP A 1 234 ? -4.752 10.259 25.416 1.00 94.44 234 ASP A CA 1
ATOM 1868 C C . ASP A 1 234 ? -6.206 10.755 25.403 1.00 94.44 234 ASP A C 1
ATOM 1870 O O . ASP A 1 234 ? -6.826 10.854 24.345 1.00 94.44 234 ASP A O 1
ATOM 1874 N N . GLY A 1 235 ? -6.708 11.175 26.571 1.00 93.88 235 GLY A N 1
ATOM 1875 C CA . GLY A 1 235 ? -8.058 11.713 26.720 1.00 93.88 235 GLY A CA 1
ATOM 1876 C C . GLY A 1 235 ? -8.288 12.993 25.916 1.00 93.88 235 GLY A C 1
ATOM 1877 O O . GLY A 1 235 ? -9.339 13.128 25.295 1.00 93.88 235 GLY A O 1
ATOM 1878 N N . SER A 1 236 ? -7.305 13.902 25.853 1.00 93.75 236 SER A N 1
ATOM 1879 C CA . SER A 1 236 ? -7.438 15.119 25.037 1.00 93.75 236 SER A CA 1
ATOM 1880 C C . SER A 1 236 ? -7.451 14.818 23.538 1.00 93.75 236 SER A C 1
ATOM 1882 O O . SER A 1 236 ? -8.228 15.426 22.813 1.00 93.75 236 SER A O 1
ATOM 1884 N N . ILE A 1 237 ? -6.653 13.846 23.073 1.00 94.69 237 ILE A N 1
ATOM 1885 C CA . ILE A 1 237 ? -6.649 13.435 21.658 1.00 94.69 237 ILE A CA 1
ATOM 1886 C C . ILE A 1 237 ? -7.998 12.802 21.291 1.00 94.69 237 ILE A C 1
ATOM 1888 O O . ILE A 1 237 ? -8.580 13.135 20.263 1.00 94.69 237 ILE A O 1
ATOM 1892 N N . GLN A 1 238 ? -8.517 11.915 22.143 1.00 94.44 238 GLN A N 1
ATOM 1893 C CA . GLN A 1 238 ? -9.813 11.260 21.939 1.00 94.44 238 GLN A CA 1
ATOM 1894 C C . GLN A 1 238 ? -10.975 12.257 21.953 1.00 94.44 238 GLN A C 1
ATOM 1896 O O . GLN A 1 238 ? -11.879 12.176 21.124 1.00 94.44 238 GLN A O 1
ATOM 1901 N N . GLN A 1 239 ? -10.962 13.212 22.883 1.00 93.31 239 GLN A N 1
ATOM 1902 C CA . GLN A 1 239 ? -11.982 14.254 22.970 1.00 93.31 239 GLN A CA 1
ATOM 1903 C C . GLN A 1 239 ? -11.983 15.164 21.734 1.00 93.31 239 GLN A C 1
ATOM 1905 O O . GLN A 1 239 ? -13.054 15.454 21.193 1.00 93.31 239 GLN A O 1
ATOM 1910 N N . GLU A 1 240 ? -10.802 15.576 21.271 1.00 95.38 240 GLU A N 1
ATOM 1911 C CA . GLU A 1 240 ? -10.660 16.394 20.064 1.00 95.38 240 GLU A CA 1
ATOM 1912 C C . GLU A 1 240 ? -11.138 15.628 18.826 1.00 95.38 240 GLU A C 1
ATOM 1914 O O . GLU A 1 240 ? -11.900 16.152 18.017 1.00 95.38 240 GLU A O 1
ATOM 1919 N N . ALA A 1 241 ? -10.775 14.345 18.718 1.00 91.31 241 ALA A N 1
ATOM 1920 C CA . ALA A 1 241 ? -11.199 13.489 17.618 1.00 91.31 241 ALA A CA 1
ATOM 1921 C C . ALA A 1 241 ? -12.728 13.394 17.513 1.00 91.31 241 ALA A C 1
ATOM 1923 O O . A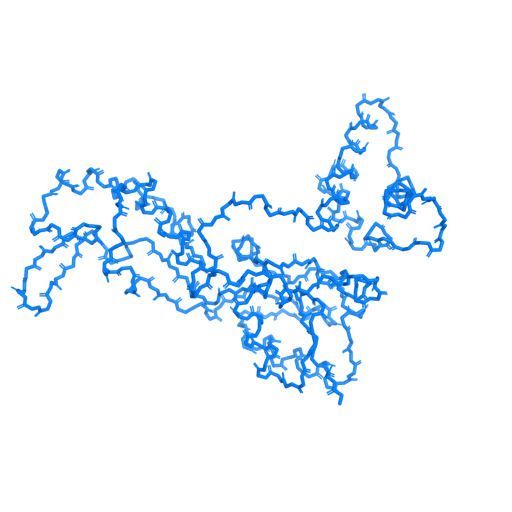LA A 1 241 ? -13.281 13.545 16.423 1.00 91.31 241 ALA A O 1
ATOM 1924 N N . ARG A 1 242 ? -13.421 13.173 18.639 1.00 91.44 242 ARG A N 1
ATOM 1925 C CA . ARG A 1 242 ? -14.892 13.126 18.678 1.00 91.44 242 ARG A CA 1
ATOM 1926 C C . ARG A 1 242 ? -15.501 14.462 18.273 1.00 91.44 242 ARG A C 1
ATOM 1928 O O . ARG A 1 242 ? -16.370 14.487 17.404 1.00 91.44 242 ARG A O 1
ATOM 1935 N N . SER A 1 243 ? -14.973 15.555 18.827 1.00 91.50 243 SER A N 1
ATOM 1936 C CA . SER A 1 243 ? -15.454 16.912 18.549 1.00 91.50 243 SER A CA 1
ATOM 1937 C C . SER A 1 243 ? -15.318 17.259 17.069 1.00 91.50 243 SER A C 1
ATOM 1939 O O . SER A 1 243 ? -16.221 17.856 16.490 1.00 91.50 243 SER A O 1
ATOM 1941 N N . PHE A 1 244 ? -14.230 16.825 16.430 1.00 91.44 244 PHE A N 1
ATOM 1942 C CA . PHE A 1 244 ? -14.015 17.009 15.000 1.00 91.44 244 PHE A CA 1
ATOM 1943 C C . PHE A 1 244 ? -14.958 16.159 14.135 1.00 91.44 244 PHE A C 1
ATOM 1945 O O . PHE A 1 244 ? -15.542 16.675 13.184 1.00 91.44 244 PHE A O 1
ATOM 1952 N N . VAL A 1 245 ? -15.116 14.867 14.445 1.00 83.50 245 VAL A N 1
ATOM 1953 C CA . VAL A 1 245 ? -15.884 13.928 13.601 1.00 83.50 245 VAL A CA 1
ATOM 1954 C C . VAL A 1 245 ? -17.396 14.086 13.777 1.00 83.50 245 VAL A C 1
ATOM 1956 O O . VAL A 1 245 ? -18.135 14.016 12.798 1.00 83.50 245 VAL A O 1
ATOM 1959 N N . TYR A 1 246 ? -17.861 14.289 15.010 1.00 83.19 246 TYR A N 1
ATOM 1960 C CA . TYR A 1 246 ? -19.283 14.282 15.367 1.00 83.19 246 TYR A CA 1
ATOM 1961 C C . TYR A 1 246 ? -19.828 15.663 15.746 1.00 83.19 246 TYR A C 1
ATOM 1963 O O . TYR A 1 246 ? -21.041 15.836 15.838 1.00 83.19 246 TYR A O 1
ATOM 1971 N N . GLY A 1 247 ? -18.957 16.658 15.943 1.00 85.81 247 GLY A N 1
ATOM 1972 C CA . GLY A 1 247 ? -19.344 17.992 16.408 1.00 85.81 247 GLY A CA 1
ATOM 1973 C C . GLY A 1 247 ? -19.538 18.095 17.924 1.00 85.81 247 GLY A C 1
ATOM 1974 O O . GLY A 1 247 ? -19.876 19.172 18.415 1.00 85.81 247 GLY A O 1
ATOM 1975 N N . ASP A 1 248 ? -19.320 17.009 18.672 1.00 86.06 248 ASP A N 1
ATOM 1976 C CA . ASP A 1 248 ? -19.397 16.970 20.131 1.00 86.06 248 ASP A CA 1
ATOM 1977 C C . ASP A 1 248 ? -18.355 16.020 20.751 1.00 86.06 248 ASP A C 1
ATOM 1979 O O . ASP A 1 248 ? -17.706 15.227 20.073 1.00 86.06 248 ASP A O 1
ATOM 1983 N N . ALA A 1 249 ? -18.199 16.109 22.071 1.00 87.00 249 ALA A N 1
ATOM 1984 C CA . ALA A 1 249 ? -17.282 15.285 22.852 1.00 87.00 249 ALA A CA 1
ATOM 1985 C C . ALA A 1 249 ? -17.973 14.085 23.535 1.00 87.00 249 ALA A C 1
ATOM 1987 O O . ALA A 1 249 ? -17.469 13.614 24.558 1.00 87.00 249 ALA A O 1
ATOM 1988 N N . ASP A 1 250 ? -19.126 13.614 23.037 1.00 83.94 250 ASP A N 1
ATOM 1989 C CA . ASP A 1 250 ? -19.876 12.529 23.685 1.00 83.94 250 ASP A CA 1
ATOM 1990 C C . ASP A 1 250 ? -19.010 11.255 23.774 1.00 83.94 250 ASP A C 1
ATOM 1992 O O . ASP A 1 250 ? -18.583 10.733 22.743 1.00 83.94 250 ASP A O 1
ATOM 1996 N N . PRO A 1 251 ? -18.745 10.706 24.976 1.00 82.81 251 PRO A N 1
ATOM 1997 C CA . PRO A 1 251 ? -17.940 9.496 25.143 1.00 82.81 251 PRO A CA 1
ATOM 1998 C C . PRO A 1 251 ? -18.447 8.263 24.379 1.00 82.81 251 PRO A C 1
ATOM 2000 O O . PRO A 1 251 ? -17.667 7.333 24.161 1.00 82.81 251 PRO A O 1
ATOM 2003 N N . TRP A 1 252 ? -19.724 8.230 23.983 1.00 81.88 252 TRP A N 1
ATOM 2004 C CA . TRP A 1 252 ? -20.290 7.162 23.153 1.00 81.88 252 TRP A CA 1
ATOM 2005 C C . TRP A 1 252 ? -19.860 7.226 21.687 1.00 81.88 252 TRP A C 1
ATOM 2007 O O . TRP A 1 252 ? -19.897 6.201 21.002 1.00 81.88 252 TRP A O 1
ATOM 2017 N N . ASN A 1 253 ? -19.422 8.389 21.211 1.00 80.56 253 ASN A N 1
ATOM 2018 C CA . ASN A 1 253 ? -18.902 8.549 19.864 1.00 80.56 253 ASN A CA 1
ATOM 2019 C C . ASN A 1 253 ? -17.512 7.903 19.757 1.00 80.56 253 ASN A C 1
ATOM 2021 O O . ASN A 1 253 ? -16.606 8.204 20.539 1.00 80.56 253 ASN A O 1
ATOM 2025 N N . GLN A 1 254 ? -17.347 6.990 18.793 1.00 79.81 254 GLN A N 1
ATOM 2026 C CA . GLN A 1 254 ? -16.102 6.249 18.574 1.00 79.81 254 GLN A CA 1
ATOM 2027 C C . GLN A 1 254 ? -15.396 6.722 17.309 1.00 79.81 254 GLN A C 1
ATOM 2029 O O . GLN A 1 254 ? -15.964 6.736 16.223 1.00 79.81 254 GLN A O 1
ATOM 2034 N N . THR A 1 255 ? -14.121 7.052 17.447 1.00 84.31 255 THR A N 1
ATOM 2035 C CA . THR A 1 255 ? -13.244 7.502 16.366 1.00 84.31 255 THR A CA 1
ATOM 2036 C C . THR A 1 255 ? -12.016 6.602 16.256 1.00 84.31 255 THR A C 1
ATOM 2038 O O . THR A 1 255 ? -11.802 5.697 17.065 1.00 84.31 255 THR A O 1
ATOM 2041 N N . ALA A 1 256 ? -11.147 6.868 15.276 1.00 83.44 256 ALA A N 1
ATOM 2042 C CA . ALA A 1 256 ? -9.856 6.188 15.189 1.00 83.44 256 ALA A CA 1
ATOM 2043 C C . ALA A 1 256 ? -8.991 6.382 16.452 1.00 83.44 256 ALA A C 1
ATOM 2045 O O . ALA A 1 256 ? -8.255 5.468 16.815 1.00 83.44 256 ALA A O 1
ATOM 2046 N N . ALA A 1 257 ? -9.120 7.519 17.150 1.00 87.38 257 ALA A N 1
ATOM 2047 C CA . ALA A 1 257 ? -8.374 7.820 18.375 1.00 87.38 257 ALA A CA 1
ATOM 2048 C C . ALA A 1 257 ? -8.761 6.934 19.573 1.00 87.38 257 ALA A C 1
ATOM 2050 O O . ALA A 1 257 ? -7.998 6.820 20.533 1.00 87.38 257 ALA A O 1
ATOM 2051 N N . ASP A 1 258 ? -9.917 6.270 19.513 1.00 86.31 258 ASP A N 1
ATOM 2052 C CA . ASP A 1 258 ? -10.373 5.328 20.539 1.00 86.31 258 ASP A CA 1
ATOM 2053 C C . ASP A 1 258 ? -9.802 3.916 20.336 1.00 86.31 258 ASP A C 1
ATOM 2055 O O . ASP A 1 258 ? -9.927 3.050 21.205 1.00 86.31 258 ASP A O 1
ATOM 2059 N N . ASN A 1 259 ? -9.142 3.669 19.200 1.00 83.62 259 ASN A N 1
ATOM 2060 C CA . ASN A 1 259 ? -8.396 2.441 18.978 1.00 83.62 259 ASN A CA 1
ATOM 2061 C C . ASN A 1 259 ? -6.998 2.555 19.626 1.00 83.62 259 ASN A C 1
ATOM 2063 O O . ASN A 1 259 ? -6.216 3.420 19.224 1.00 83.62 259 ASN A O 1
ATOM 2067 N N . PRO A 1 260 ? -6.635 1.668 20.572 1.00 85.31 260 PRO A N 1
ATOM 2068 C CA . PRO A 1 260 ? -5.365 1.765 21.295 1.00 85.31 260 PRO A CA 1
ATOM 2069 C C . PRO A 1 260 ? -4.138 1.580 20.391 1.00 85.31 260 PRO A C 1
ATOM 2071 O O . PRO A 1 260 ? -3.130 2.253 20.595 1.00 85.31 260 PRO A O 1
ATOM 2074 N N . ASP A 1 261 ? -4.225 0.727 19.362 1.00 79.94 261 ASP A N 1
ATOM 2075 C CA . ASP A 1 261 ? -3.129 0.524 18.406 1.00 79.94 261 ASP A CA 1
ATOM 2076 C C . ASP A 1 261 ? -2.908 1.789 17.567 1.00 79.94 261 ASP A C 1
ATOM 2078 O O . ASP A 1 261 ? -1.770 2.182 17.310 1.00 79.94 261 ASP A O 1
ATOM 2082 N N . TRP A 1 262 ? -3.998 2.438 17.137 1.00 86.44 262 TRP A N 1
ATOM 2083 C CA . TRP A 1 262 ? -3.911 3.698 16.400 1.00 86.44 262 TRP A CA 1
ATOM 2084 C C . TRP A 1 262 ? -3.304 4.798 17.264 1.00 86.44 262 TRP A C 1
ATOM 2086 O O . TRP A 1 262 ? -2.380 5.477 16.822 1.00 86.44 262 TRP A O 1
ATOM 2096 N N . LEU A 1 263 ? -3.818 4.960 18.486 1.00 87.56 263 LEU A N 1
ATOM 2097 C CA . LEU A 1 263 ? -3.421 6.037 19.383 1.00 87.56 263 LEU A CA 1
ATOM 2098 C C . LEU A 1 263 ? -1.938 5.944 19.738 1.00 87.56 263 LEU A C 1
ATOM 2100 O O . LEU A 1 263 ? -1.245 6.958 19.706 1.00 87.56 263 LEU A O 1
ATOM 2104 N N . GLN A 1 264 ? -1.436 4.733 19.992 1.00 86.50 264 GLN A N 1
ATOM 2105 C CA . GLN A 1 264 ? -0.014 4.519 20.239 1.00 86.50 264 GLN A CA 1
ATOM 2106 C C . GLN A 1 264 ? 0.837 4.910 19.023 1.00 86.50 264 GLN A C 1
ATOM 2108 O O . GLN A 1 264 ? 1.762 5.704 19.161 1.00 86.50 264 GLN A O 1
ATOM 2113 N N . LEU A 1 265 ? 0.494 4.424 17.823 1.00 83.56 265 LEU A N 1
ATOM 2114 C CA . LEU A 1 265 ? 1.236 4.751 16.598 1.00 83.56 265 LEU A CA 1
ATOM 2115 C C . LEU A 1 265 ? 1.218 6.252 16.285 1.00 83.56 265 LEU A C 1
ATOM 2117 O O . LEU A 1 265 ? 2.215 6.808 15.826 1.00 83.56 265 LEU A O 1
ATOM 2121 N N . PHE A 1 266 ? 0.084 6.908 16.526 1.00 87.44 266 PHE A N 1
ATOM 2122 C CA . PHE A 1 266 ? -0.058 8.345 16.350 1.00 87.44 266 PHE A CA 1
ATOM 2123 C C . PHE A 1 266 ? 0.847 9.118 17.319 1.00 87.44 266 PHE A C 1
ATOM 2125 O O . PHE A 1 266 ? 1.576 10.012 16.892 1.00 87.44 266 PHE A O 1
ATOM 2132 N N . LYS A 1 267 ? 0.855 8.744 18.604 1.00 90.44 267 LYS A N 1
ATOM 2133 C CA . LYS A 1 267 ? 1.710 9.362 19.628 1.00 90.44 267 LYS A CA 1
ATOM 2134 C C . LYS A 1 267 ? 3.194 9.179 19.334 1.00 90.44 267 LYS A C 1
ATOM 2136 O O . LYS A 1 267 ? 3.925 10.168 19.354 1.00 90.44 267 LYS A O 1
ATOM 2141 N N . ASP A 1 268 ? 3.607 7.968 18.963 1.00 86.62 268 ASP A N 1
ATOM 2142 C CA . ASP A 1 268 ? 4.988 7.676 18.566 1.00 86.62 268 ASP A CA 1
ATOM 2143 C C . ASP A 1 268 ? 5.422 8.575 17.394 1.00 86.62 268 ASP A C 1
ATOM 2145 O O . ASP A 1 268 ? 6.516 9.140 17.400 1.00 86.62 268 ASP A O 1
ATOM 2149 N N . GLY A 1 269 ? 4.538 8.769 16.406 1.00 84.31 269 GLY A N 1
ATOM 2150 C CA . GLY A 1 269 ? 4.778 9.658 15.266 1.00 84.31 269 GLY A CA 1
ATOM 2151 C C . GLY A 1 269 ? 4.855 11.147 15.627 1.00 84.31 269 GLY A C 1
ATOM 2152 O O . GLY A 1 269 ? 5.524 11.910 14.930 1.00 84.31 269 GLY A O 1
ATOM 2153 N N . MET A 1 270 ? 4.201 11.560 16.715 1.00 90.00 270 MET A N 1
ATOM 2154 C CA . MET A 1 270 ? 4.202 12.938 17.220 1.00 90.00 270 MET A CA 1
ATOM 2155 C C . MET A 1 270 ? 5.265 13.204 18.299 1.00 90.00 270 MET A C 1
ATOM 2157 O O . MET A 1 270 ? 5.431 14.354 18.714 1.00 90.00 270 MET A O 1
ATOM 2161 N N . GLY A 1 271 ? 5.990 12.171 18.741 1.00 86.25 271 GLY A N 1
ATOM 2162 C CA . GLY A 1 271 ? 6.983 12.266 19.813 1.00 86.25 271 GLY A CA 1
ATOM 2163 C C . GLY A 1 271 ? 6.373 12.533 21.194 1.00 86.25 271 GLY A C 1
ATOM 2164 O O . GLY A 1 271 ? 6.951 13.304 21.961 1.00 86.25 271 GLY A O 1
ATOM 2165 N N . LEU A 1 272 ? 5.197 11.953 21.470 1.00 85.50 272 LEU A N 1
ATOM 2166 C CA . LEU A 1 272 ? 4.464 12.050 22.744 1.00 85.50 272 LEU A CA 1
ATOM 2167 C C . LEU A 1 272 ? 4.723 10.867 23.682 1.00 85.50 272 LEU A C 1
ATOM 2169 O O . LEU A 1 272 ? 4.882 9.735 23.179 1.00 85.50 272 LEU A O 1
#